Protein AF-A0A3A4ZIX9-F1 (afdb_monomer_lite)

Foldseek 3Di:
DDDDDDDDDDDDDPPPVVVVVVVVVVVVVVVVVVVVVVVVVVVVVVVVPPPPPPVPPPPPPDDDDDFPDWDWDADPNDIDTDTDDDDQLVPDFDDQCQPVHDHQVVVCVVVVNPDDDDAADADPNRHGPAFWAGQQDTPGHGDDDPFLQWKFFAAPVSDTDIDRHDDPHRTRTIDGGDDDQDDPNHGDDDDDPDDDDDDDDDDDDD

pLDDT: mean 81.54, std 17.14, range [38.88, 98.5]

Secondary structure (DSSP, 8-state):
-PPPPP-------SHHHHHHHHHHHHHHHHHHHHHHHHHHHHHHHHHHT------------SPPP-PPPPEEEEETTEEEEE------GGG------SSS---HHHHHHHTT-S-----S-B-TTS-BSS-EEET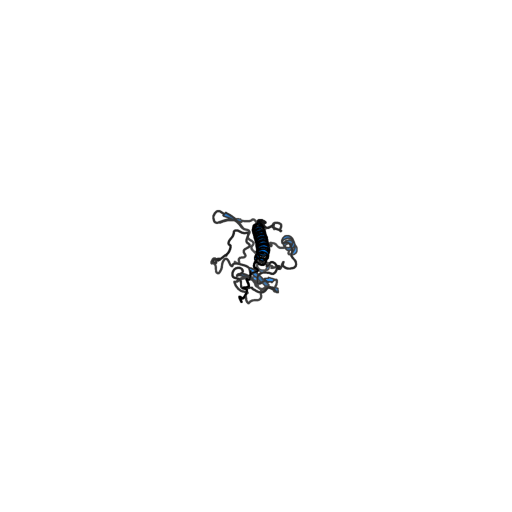TEEEE-----SSS-EEEEEETT--EEEESS--SSPEEEEEEE----EETTEEPPP--S-------------

Radius of gyration: 36.81 Å; chains: 1; bounding box: 133×75×39 Å

Structure (mmCIF, N/CA/C/O backbone):
data_AF-A0A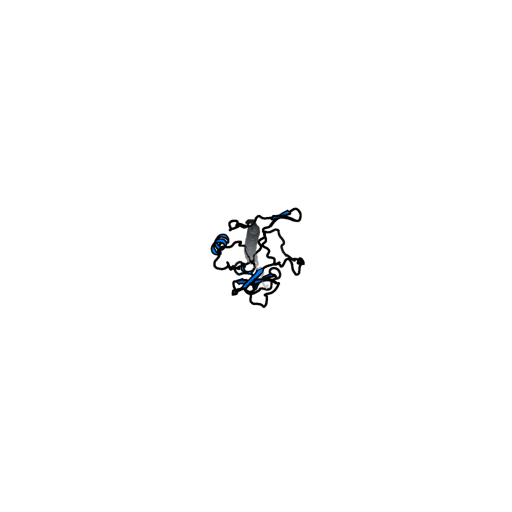3A4ZIX9-F1
#
_entry.id   AF-A0A3A4ZIX9-F1
#
loop_
_atom_site.group_PDB
_atom_site.id
_atom_site.type_symbol
_atom_site.label_atom_id
_atom_site.label_alt_id
_atom_site.label_comp_id
_atom_site.label_asym_id
_atom_site.label_entity_id
_atom_site.label_seq_id
_atom_site.pdbx_PDB_ins_code
_atom_site.Cartn_x
_atom_site.Cartn_y
_atom_site.Cartn_z
_atom_site.occupancy
_atom_site.B_iso_or_equiv
_atom_site.auth_seq_id
_atom_site.auth_comp_id
_atom_site.auth_asym_id
_atom_site.auth_atom_id
_atom_site.pdbx_PDB_model_num
ATOM 1 N N . MET A 1 1 ? -115.379 55.669 7.843 1.00 38.88 1 MET A N 1
ATOM 2 C CA . MET A 1 1 ? -114.479 55.601 9.016 1.00 38.88 1 MET A CA 1
ATOM 3 C C . MET A 1 1 ? -113.148 55.013 8.551 1.00 38.88 1 MET A C 1
ATOM 5 O O . MET A 1 1 ? -113.189 53.915 8.008 1.00 38.88 1 MET A O 1
ATOM 9 N N . PRO A 1 2 ? -112.023 55.752 8.616 1.00 48.91 2 PRO A N 1
ATOM 10 C CA . PRO A 1 2 ? -110.774 55.373 7.950 1.00 48.91 2 PRO A CA 1
ATOM 11 C C . PRO A 1 2 ? -109.817 54.584 8.858 1.00 48.91 2 PRO A C 1
ATOM 13 O O . PRO A 1 2 ? -109.784 54.787 10.070 1.00 48.91 2 PRO A O 1
ATOM 16 N N . GLN A 1 3 ? -109.033 53.699 8.235 1.00 45.50 3 GLN A N 1
ATOM 17 C CA . GLN A 1 3 ? -107.979 52.895 8.855 1.00 45.50 3 GLN A CA 1
ATOM 18 C C . GLN A 1 3 ? -106.607 53.581 8.773 1.00 45.50 3 GLN A C 1
ATOM 20 O O . GLN A 1 3 ? -106.285 54.240 7.785 1.00 45.50 3 GLN A O 1
ATOM 25 N N . LEU A 1 4 ? -105.803 53.401 9.825 1.00 46.94 4 LEU A N 1
ATOM 26 C CA . LEU A 1 4 ? -104.462 53.961 10.002 1.00 46.94 4 LEU A CA 1
ATOM 27 C C . LEU A 1 4 ? -103.375 53.006 9.483 1.00 46.94 4 LEU A C 1
ATOM 29 O O . LEU A 1 4 ? -103.391 51.809 9.760 1.00 46.94 4 LEU A O 1
ATOM 33 N N . TYR A 1 5 ? -102.415 53.573 8.752 1.00 44.66 5 TYR A N 1
ATOM 34 C CA . TYR A 1 5 ? -101.298 52.895 8.094 1.00 44.66 5 TYR A CA 1
ATOM 35 C C . TYR A 1 5 ? -100.041 52.933 8.981 1.00 44.66 5 TYR A C 1
ATOM 37 O O . TYR A 1 5 ? -99.592 54.008 9.382 1.00 44.66 5 TYR A O 1
ATOM 45 N N . ASN A 1 6 ? -99.450 51.768 9.257 1.00 47.81 6 ASN A N 1
ATOM 46 C CA . ASN A 1 6 ? -98.198 51.621 10.006 1.00 47.81 6 ASN A CA 1
ATOM 47 C C . ASN A 1 6 ? -96.974 51.773 9.091 1.00 47.81 6 ASN A C 1
ATOM 49 O O . ASN A 1 6 ? -96.940 51.230 7.987 1.00 47.81 6 ASN A O 1
ATOM 53 N N . ARG A 1 7 ? -95.927 52.458 9.573 1.00 46.19 7 ARG A N 1
ATOM 54 C CA . ARG A 1 7 ? -94.640 52.597 8.875 1.00 46.19 7 ARG A CA 1
ATOM 55 C C . ARG A 1 7 ? -93.502 52.030 9.734 1.00 46.19 7 ARG A C 1
ATOM 57 O O . ARG A 1 7 ? -93.209 52.542 10.808 1.00 46.19 7 ARG A O 1
ATOM 64 N N . VAL A 1 8 ? -92.856 50.987 9.216 1.00 56.06 8 VAL A N 1
ATOM 65 C CA . VAL A 1 8 ? -91.633 50.356 9.742 1.00 56.06 8 VAL A CA 1
ATOM 66 C C . VAL A 1 8 ? -90.399 51.184 9.350 1.00 56.06 8 VAL A C 1
ATOM 68 O O . VAL A 1 8 ? -90.368 51.774 8.268 1.00 56.06 8 VAL A O 1
ATOM 71 N N . LYS A 1 9 ? -89.348 51.177 10.182 1.00 47.88 9 LYS A N 1
ATOM 72 C CA . LYS A 1 9 ? -87.967 51.483 9.764 1.00 47.88 9 LYS A CA 1
ATOM 73 C C . LYS A 1 9 ? -86.998 50.388 10.247 1.00 47.88 9 LYS A C 1
ATOM 75 O O . LYS A 1 9 ? -87.204 49.870 11.343 1.00 47.88 9 LYS A O 1
ATOM 80 N N . PRO A 1 10 ? -85.965 50.032 9.457 1.00 53.78 10 PRO A N 1
ATOM 81 C CA . PRO A 1 10 ? -85.119 48.871 9.721 1.00 53.78 10 PRO A CA 1
ATOM 82 C C . PRO A 1 10 ? -83.852 49.211 10.525 1.00 53.78 10 PRO A C 1
ATOM 84 O O . PRO A 1 10 ? -83.271 50.288 10.388 1.00 53.78 10 PRO A O 1
ATOM 87 N N . HIS A 1 11 ? -83.400 48.241 11.322 1.00 53.16 11 HIS A N 1
ATOM 88 C CA . HIS A 1 11 ? -82.138 48.250 12.063 1.00 53.16 11 HIS A CA 1
ATOM 89 C C . HIS A 1 11 ? -81.004 47.646 11.213 1.00 53.16 11 HIS A C 1
ATOM 91 O O . HIS A 1 11 ? -80.891 46.430 11.104 1.00 53.16 11 HIS A O 1
ATOM 97 N N . TYR A 1 12 ? -80.125 48.484 10.663 1.00 53.59 12 TYR A N 1
ATOM 98 C CA . TYR A 1 12 ? -78.830 48.079 10.100 1.00 53.59 12 TYR A CA 1
ATOM 99 C C . TYR A 1 12 ? -77.768 49.072 10.586 1.00 53.59 12 TYR A C 1
ATOM 101 O O . TYR A 1 12 ? -77.670 50.165 10.043 1.00 53.59 12 TYR A O 1
ATOM 109 N N . SER A 1 13 ? -77.000 48.752 11.635 1.00 56.16 13 SER A N 1
ATOM 110 C CA . SER A 1 13 ? -75.883 49.630 12.055 1.00 56.16 13 SER A CA 1
ATOM 111 C C . SER A 1 13 ? -74.766 48.930 12.847 1.00 56.16 13 SER A C 1
ATOM 113 O O . SER A 1 13 ? -73.623 49.373 12.835 1.00 56.16 13 SER A O 1
ATOM 115 N N . SER A 1 14 ? -75.019 47.785 13.483 1.00 54.88 14 SER A N 1
ATOM 116 C CA . SER A 1 14 ? -74.048 47.172 14.409 1.00 54.88 14 SER A CA 1
ATOM 117 C C . SER A 1 14 ? -73.072 46.158 13.789 1.00 54.88 14 SER A C 1
ATOM 119 O O . SER A 1 14 ? -71.995 45.945 14.343 1.00 54.88 14 SER A O 1
ATOM 121 N N . TYR A 1 15 ? -73.374 45.559 12.631 1.00 53.97 15 TYR A N 1
ATOM 122 C CA . TYR A 1 15 ? -72.525 44.503 12.046 1.00 53.97 15 TYR A CA 1
ATOM 123 C C . TYR A 1 15 ? -71.261 45.016 11.328 1.00 53.97 15 TYR A C 1
ATOM 125 O O . TYR A 1 15 ? -70.255 44.311 11.266 1.00 53.97 15 TYR A O 1
ATOM 133 N N . PHE A 1 16 ? -71.263 46.253 10.821 1.00 52.34 16 PHE A N 1
ATOM 134 C CA . PHE A 1 16 ? -70.159 46.776 10.000 1.00 52.34 16 PHE A CA 1
ATOM 135 C C . PHE A 1 16 ? -68.918 47.178 10.823 1.00 52.34 16 PHE A C 1
ATOM 137 O O . PHE A 1 16 ? -67.786 47.088 10.346 1.00 52.34 16 PHE A O 1
ATOM 144 N N . ILE A 1 17 ? -69.112 47.582 12.083 1.00 53.97 17 ILE A N 1
ATOM 145 C CA . ILE A 1 17 ? -68.032 48.065 12.960 1.00 53.97 17 ILE A CA 1
ATOM 146 C C . ILE A 1 17 ? -67.205 46.894 13.519 1.00 53.97 17 ILE A C 1
ATOM 148 O O . ILE A 1 17 ? -65.980 46.989 13.614 1.00 53.97 17 ILE A O 1
ATOM 152 N N . TRP A 1 18 ? -67.842 45.755 13.816 1.00 49.50 18 TRP A N 1
ATOM 153 C CA . TRP A 1 18 ? -67.154 44.580 14.366 1.00 49.50 18 TRP A CA 1
ATOM 154 C C . TRP A 1 18 ? -66.250 43.888 13.331 1.00 49.50 18 TRP A C 1
ATOM 156 O O . TRP A 1 18 ? -65.117 43.510 13.638 1.00 49.50 18 TRP A O 1
ATOM 166 N N . TYR A 1 19 ? -66.700 43.807 12.073 1.00 54.12 19 TYR A N 1
ATOM 167 C CA . TYR A 1 19 ? -65.924 43.230 10.971 1.00 54.12 19 TYR A CA 1
ATOM 168 C C . TYR A 1 19 ? -64.621 44.005 10.714 1.00 54.12 19 TYR A C 1
ATOM 170 O O . TYR A 1 19 ? -63.543 43.419 10.612 1.00 54.12 19 TYR A O 1
ATOM 178 N N . ASN A 1 20 ? -64.684 45.339 10.702 1.00 56.78 20 ASN A N 1
ATOM 179 C CA . ASN A 1 20 ? -63.533 46.179 10.361 1.00 56.78 20 ASN A CA 1
ATOM 180 C C . ASN A 1 20 ? -62.419 46.140 11.430 1.00 56.78 20 ASN A C 1
ATOM 182 O O . ASN A 1 20 ? -61.229 46.229 11.114 1.00 56.78 20 ASN A O 1
ATOM 186 N N . HIS A 1 21 ? -62.785 45.946 12.702 1.00 59.12 21 HIS A N 1
ATOM 187 C CA . HIS A 1 21 ? -61.825 45.844 13.803 1.00 59.12 21 HIS A CA 1
ATOM 188 C C . HIS A 1 21 ? -61.064 44.505 13.801 1.00 59.12 21 HIS A C 1
ATOM 190 O O . HIS A 1 21 ? -59.855 44.475 14.045 1.00 59.12 21 HIS A O 1
ATOM 196 N N . ASN A 1 22 ? -61.739 43.397 13.480 1.00 58.22 22 ASN A N 1
ATOM 197 C CA . ASN A 1 22 ? -61.101 42.080 13.385 1.00 58.22 22 ASN A CA 1
ATOM 198 C C . ASN A 1 22 ? -60.238 41.940 12.125 1.00 58.22 22 ASN A C 1
ATOM 200 O O . ASN A 1 22 ? -59.134 41.406 12.203 1.00 58.22 22 ASN A O 1
ATOM 204 N N . VAL A 1 23 ? -60.658 42.512 10.993 1.00 63.44 23 VAL A N 1
ATOM 205 C CA . VAL A 1 23 ? -59.852 42.521 9.759 1.00 63.44 23 VAL A CA 1
ATOM 206 C C . VAL A 1 23 ? -58.555 43.324 9.936 1.00 63.44 23 VAL A C 1
ATOM 208 O O . VAL A 1 23 ? -57.508 42.906 9.443 1.00 63.44 23 VAL A O 1
ATOM 211 N N . ARG A 1 24 ? -58.571 44.436 10.690 1.00 63.81 24 ARG A N 1
ATOM 212 C CA . ARG A 1 24 ? -57.343 45.177 11.040 1.00 63.81 24 ARG A CA 1
ATOM 213 C C . ARG A 1 24 ? -56.380 44.350 11.892 1.00 63.81 24 ARG A C 1
ATOM 215 O O . ARG A 1 24 ? -55.191 44.345 11.592 1.00 63.81 24 ARG A O 1
ATOM 222 N N . LYS A 1 25 ? -56.878 43.622 12.898 1.00 68.31 25 LYS A N 1
ATOM 223 C CA . LYS A 1 25 ? -56.057 42.728 13.736 1.00 68.31 25 LYS A CA 1
ATOM 224 C C . LYS A 1 25 ? -55.440 41.581 12.932 1.00 68.31 25 LYS A C 1
ATOM 226 O O . LYS A 1 25 ? -54.261 41.295 13.105 1.00 68.31 25 LYS A O 1
ATOM 231 N N . ILE A 1 26 ? -56.203 40.982 12.015 1.00 69.75 26 ILE A N 1
ATOM 232 C CA . ILE A 1 26 ? -55.725 39.901 11.140 1.00 69.75 26 ILE A CA 1
ATOM 233 C C . ILE A 1 26 ? -54.642 40.412 10.179 1.00 69.75 26 ILE A C 1
ATOM 235 O O . ILE A 1 26 ? -53.595 39.784 10.055 1.00 69.75 26 ILE A O 1
ATOM 239 N N . LYS A 1 27 ? -54.833 41.583 9.552 1.00 70.69 27 LYS A N 1
ATOM 240 C CA . LYS A 1 27 ? -53.808 42.197 8.685 1.00 70.69 27 LYS A CA 1
ATOM 241 C C . LYS A 1 27 ? -52.520 42.524 9.446 1.00 70.69 27 LYS A C 1
ATOM 243 O O . LYS A 1 27 ? -51.436 42.322 8.909 1.00 70.69 27 LYS A O 1
ATOM 248 N N . LEU A 1 28 ? -52.635 42.982 10.695 1.00 71.44 28 LEU A N 1
ATOM 249 C CA . LEU A 1 28 ? -51.486 43.242 11.565 1.00 71.44 28 LEU A CA 1
ATOM 250 C C . LEU A 1 28 ? -50.751 41.944 11.930 1.00 71.44 28 LEU A C 1
ATOM 252 O O . LEU A 1 28 ? -49.530 41.894 11.838 1.00 71.44 28 LEU A O 1
ATOM 256 N N . ALA A 1 29 ? -51.485 40.877 12.260 1.00 71.94 29 ALA A N 1
ATOM 257 C CA . ALA A 1 29 ? -50.904 39.573 12.576 1.00 71.94 29 ALA A CA 1
ATOM 258 C C . ALA A 1 29 ? -50.172 38.948 11.373 1.00 71.94 29 ALA A C 1
ATOM 260 O O . ALA A 1 29 ? -49.058 38.452 11.525 1.00 71.94 29 ALA A O 1
ATOM 261 N N . ILE A 1 30 ? -50.753 39.032 10.169 1.00 75.44 30 ILE A N 1
ATOM 262 C CA . ILE A 1 30 ? -50.122 38.554 8.927 1.00 75.44 30 ILE A CA 1
ATOM 263 C C . ILE A 1 30 ? -48.858 39.367 8.612 1.00 75.44 30 ILE A C 1
ATOM 265 O O . ILE A 1 30 ? -47.838 38.790 8.243 1.00 75.44 30 ILE A O 1
ATOM 269 N N . GLY A 1 31 ? -48.900 40.691 8.799 1.00 74.31 31 GLY A N 1
ATOM 270 C CA . GLY A 1 31 ? -47.738 41.560 8.601 1.00 74.31 31 GLY A CA 1
ATOM 271 C C . GLY A 1 31 ? -46.576 41.226 9.541 1.00 74.31 31 GLY A C 1
ATOM 272 O O . GLY A 1 31 ? -45.437 41.138 9.089 1.00 74.31 31 GLY A O 1
ATOM 273 N N . VAL A 1 32 ? -46.859 40.973 10.824 1.00 76.50 32 VAL A N 1
ATOM 274 C CA . VAL A 1 32 ? -45.843 40.566 11.811 1.00 76.50 32 VAL A CA 1
ATOM 275 C C . VAL A 1 32 ? -45.266 39.188 11.477 1.00 76.50 32 VAL A C 1
ATOM 277 O O . VAL A 1 32 ? -44.050 39.019 11.504 1.00 76.50 32 VAL A O 1
ATOM 280 N N . LEU A 1 33 ? -46.107 38.223 11.090 1.00 79.62 33 LEU A N 1
ATOM 281 C CA . LEU A 1 33 ? -45.653 36.881 10.715 1.00 79.62 33 LEU A CA 1
ATOM 282 C C . LEU A 1 33 ? -44.738 36.912 9.480 1.00 79.62 33 LEU A C 1
ATOM 284 O O . LEU A 1 33 ? -43.679 36.287 9.486 1.00 79.62 33 LEU A O 1
ATOM 288 N N . ALA A 1 34 ? -45.100 37.688 8.452 1.00 76.50 34 ALA A N 1
ATOM 289 C CA . ALA A 1 34 ? -44.275 37.862 7.259 1.00 76.50 34 ALA A CA 1
ATOM 290 C C . ALA A 1 34 ? -42.897 38.455 7.606 1.00 76.50 34 ALA A C 1
ATOM 292 O O . ALA A 1 34 ? -41.873 37.957 7.136 1.00 76.50 34 ALA A O 1
ATOM 293 N N . LEU A 1 35 ? -42.857 39.450 8.500 1.00 77.56 35 LEU A N 1
ATOM 294 C CA . LEU A 1 35 ? -41.617 40.069 8.980 1.00 77.56 35 LEU A CA 1
ATOM 295 C C . LEU A 1 35 ? -40.728 39.083 9.754 1.00 77.56 35 LEU A C 1
ATOM 297 O O . LEU A 1 35 ? -39.516 39.082 9.553 1.00 77.56 35 LEU A O 1
ATOM 301 N N . CYS A 1 36 ? -41.318 38.206 10.573 1.00 78.56 36 CYS A N 1
ATOM 302 C CA . CYS A 1 36 ? -40.593 37.143 11.277 1.00 78.56 36 CYS A CA 1
ATOM 303 C C . CYS A 1 36 ? -40.027 36.080 10.323 1.00 78.56 36 CYS A C 1
ATOM 305 O O . CYS A 1 36 ? -38.906 35.617 10.514 1.00 78.56 36 CYS A O 1
ATOM 307 N N . THR A 1 37 ? -40.770 35.695 9.281 1.00 76.19 37 THR A N 1
ATOM 308 C CA . THR A 1 37 ? -40.256 34.730 8.293 1.00 76.19 37 THR A CA 1
ATOM 309 C C . THR A 1 37 ? -39.133 35.320 7.444 1.00 76.19 37 THR A C 1
ATOM 311 O O . THR A 1 37 ? -38.131 34.650 7.211 1.00 76.19 37 THR A O 1
ATOM 314 N N . ALA A 1 38 ? -39.244 36.592 7.045 1.00 75.69 38 ALA A N 1
ATOM 315 C CA . ALA A 1 38 ? -38.207 37.273 6.280 1.00 75.69 38 ALA A CA 1
ATOM 316 C C . ALA A 1 38 ? -36.916 37.433 7.095 1.00 75.69 38 ALA A C 1
ATOM 318 O O . ALA A 1 38 ? -35.833 37.180 6.571 1.00 75.69 38 ALA A O 1
ATOM 319 N N . SER A 1 39 ? -37.015 37.787 8.381 1.00 72.50 39 SER A N 1
ATOM 320 C CA . SER A 1 39 ? -35.846 37.891 9.259 1.00 72.50 39 SER A CA 1
ATOM 321 C C . SER A 1 39 ? -35.212 36.530 9.551 1.00 72.50 39 SER A C 1
ATOM 323 O O . SER A 1 39 ? -33.988 36.438 9.534 1.00 72.50 39 SER A O 1
ATOM 325 N N . ALA A 1 40 ? -36.003 35.465 9.721 1.00 75.94 40 ALA A N 1
ATOM 326 C CA . ALA A 1 40 ? -35.487 34.105 9.883 1.00 75.94 40 ALA A CA 1
ATOM 327 C C . ALA A 1 40 ? -34.746 33.606 8.631 1.00 75.94 40 ALA A C 1
ATOM 329 O O . ALA A 1 40 ? -33.652 33.060 8.750 1.00 75.94 40 ALA A O 1
ATOM 330 N N . VAL A 1 41 ? -35.291 33.843 7.431 1.00 74.94 41 VAL A N 1
ATOM 331 C CA . VAL A 1 41 ? -34.630 33.493 6.162 1.00 74.94 41 VAL A CA 1
ATOM 332 C C . VAL A 1 41 ? -33.344 34.298 5.981 1.00 74.94 41 VAL A C 1
ATOM 334 O O . VAL A 1 41 ? -32.314 33.722 5.640 1.00 74.94 41 VAL A O 1
ATOM 337 N N . LEU A 1 42 ? -33.359 35.604 6.275 1.00 72.38 42 LEU A N 1
ATOM 338 C CA . LEU A 1 42 ? -32.153 36.431 6.199 1.00 72.38 42 LEU A CA 1
ATOM 339 C C . LEU A 1 42 ? -31.073 35.911 7.161 1.00 72.38 42 LEU A C 1
ATOM 341 O O . LEU A 1 42 ? -29.927 35.732 6.764 1.00 72.38 42 LEU A O 1
ATOM 345 N N . TRP A 1 43 ? -31.445 35.579 8.399 1.00 73.25 43 TRP A N 1
ATOM 346 C CA . TRP A 1 43 ? -30.519 35.035 9.395 1.00 73.25 43 TRP A CA 1
ATOM 347 C C . TRP A 1 43 ? -29.957 33.666 8.987 1.00 73.25 43 TRP A C 1
ATOM 349 O O . TRP A 1 43 ? -28.771 33.399 9.182 1.00 73.25 43 TRP A O 1
ATOM 359 N N . PHE A 1 44 ? -30.778 32.816 8.362 1.00 71.12 44 PHE A N 1
ATOM 360 C CA . PHE A 1 44 ? -30.349 31.514 7.851 1.00 71.12 44 PHE A CA 1
ATOM 361 C C . PHE A 1 44 ? -29.394 31.666 6.658 1.00 71.12 44 PHE A C 1
ATOM 363 O O . PHE A 1 44 ? -28.338 31.047 6.641 1.00 71.12 44 PHE A O 1
ATOM 370 N N . THR A 1 45 ? -29.701 32.542 5.696 1.00 68.00 45 THR A N 1
ATOM 371 C CA . THR A 1 45 ? -28.824 32.783 4.532 1.00 68.00 45 THR A CA 1
ATOM 372 C C . THR A 1 45 ? -27.476 33.393 4.918 1.00 68.00 45 THR A C 1
ATOM 374 O O . THR A 1 45 ? -26.455 33.018 4.346 1.00 68.00 45 THR A O 1
ATOM 377 N N . VAL A 1 46 ? -27.445 34.276 5.924 1.00 65.69 46 VAL A N 1
ATOM 378 C CA . VAL A 1 46 ? -26.197 34.879 6.415 1.00 65.69 46 VAL A CA 1
ATOM 379 C C . VAL A 1 46 ? -25.350 33.862 7.189 1.00 65.69 46 VAL A C 1
ATOM 381 O O . VAL A 1 46 ? -24.134 33.846 7.017 1.00 65.69 46 VAL A O 1
ATOM 384 N N . ASN A 1 47 ? -25.958 32.972 7.984 1.00 59.62 47 ASN A N 1
ATOM 385 C CA . ASN A 1 47 ? -25.208 31.945 8.720 1.00 59.62 47 ASN A CA 1
ATOM 386 C C . ASN A 1 47 ? -24.779 30.746 7.858 1.00 59.62 47 ASN A C 1
ATOM 388 O O . ASN A 1 47 ? -23.743 30.151 8.136 1.00 59.62 47 ASN A O 1
ATOM 392 N N . VAL A 1 48 ? -25.512 30.410 6.791 1.00 60.53 48 VAL A N 1
ATOM 393 C CA . VAL A 1 48 ? -25.147 29.313 5.869 1.00 60.53 48 VAL A CA 1
ATOM 394 C C . VAL A 1 48 ? -23.981 29.692 4.941 1.00 60.53 48 VAL A C 1
ATOM 396 O O . VAL A 1 48 ? -23.318 28.820 4.391 1.00 60.53 48 VAL A O 1
ATOM 399 N N . SER A 1 49 ? -23.659 30.982 4.801 1.00 53.06 49 SER A N 1
ATOM 400 C CA . SER A 1 49 ? -22.581 31.470 3.927 1.00 53.06 49 SER A CA 1
ATOM 401 C C . SER A 1 49 ? -21.253 31.754 4.654 1.00 53.06 49 SER A C 1
ATOM 403 O O . SER A 1 49 ? -20.457 32.571 4.181 1.00 53.06 49 SER A O 1
ATOM 405 N N . SER A 1 50 ? -20.985 31.112 5.796 1.00 48.47 50 SER A N 1
ATOM 406 C CA . SER A 1 50 ? -19.714 31.277 6.519 1.00 48.47 50 SER A CA 1
ATOM 407 C C . SER A 1 50 ? -19.077 29.958 6.968 1.00 48.47 50 SER A C 1
ATOM 409 O O . SER A 1 50 ? -18.401 29.923 7.996 1.00 48.47 50 SER A O 1
ATOM 411 N N . ASP A 1 51 ? -19.161 28.905 6.155 1.00 50.56 51 ASP A N 1
ATOM 412 C CA . ASP A 1 51 ? -18.102 27.893 6.174 1.00 50.56 51 ASP A CA 1
ATOM 413 C C . ASP A 1 51 ? -16.887 28.469 5.448 1.00 50.56 51 ASP A C 1
ATOM 415 O O . ASP A 1 51 ? -16.666 28.304 4.247 1.00 50.56 51 ASP A O 1
ATOM 419 N N . LYS A 1 52 ? -16.085 29.223 6.206 1.00 48.84 52 LYS A N 1
ATOM 420 C CA . LYS A 1 52 ? -14.715 29.528 5.813 1.00 48.84 52 LYS A CA 1
ATOM 421 C C . LYS A 1 52 ? -14.015 28.185 5.651 1.00 48.84 52 LYS A C 1
ATOM 423 O O . LYS A 1 52 ? -13.669 27.556 6.650 1.00 48.84 52 LYS A O 1
ATOM 428 N N . ASN A 1 53 ? -13.794 27.777 4.401 1.00 45.31 53 ASN A N 1
ATOM 429 C CA . ASN A 1 53 ? -12.824 26.754 4.024 1.00 45.31 53 ASN A CA 1
ATOM 430 C C . ASN A 1 53 ? -11.454 27.184 4.559 1.00 45.31 53 ASN A C 1
ATOM 432 O O . ASN A 1 53 ? -10.644 27.800 3.869 1.00 45.31 53 ASN A O 1
ATOM 436 N N . THR A 1 54 ? -11.222 26.906 5.837 1.00 46.47 54 THR A N 1
ATOM 437 C CA . THR A 1 54 ? -9.914 26.984 6.449 1.00 46.47 54 THR A CA 1
ATOM 438 C C . THR A 1 54 ? -9.148 25.856 5.800 1.00 46.47 54 THR A C 1
ATOM 440 O O . THR A 1 54 ? -9.388 24.685 6.087 1.00 46.47 54 THR A O 1
ATOM 443 N N . THR A 1 55 ? -8.274 26.206 4.862 1.00 45.19 55 THR A N 1
ATOM 444 C CA . THR A 1 55 ? -7.287 25.293 4.301 1.00 45.19 55 THR A CA 1
ATOM 445 C C . THR A 1 55 ? -6.344 24.908 5.436 1.00 45.19 55 THR A C 1
ATOM 447 O O . THR A 1 55 ? -5.266 25.475 5.592 1.00 45.19 55 THR A O 1
ATOM 450 N N . LEU A 1 56 ? -6.784 23.985 6.292 1.00 45.53 56 LEU A N 1
ATOM 451 C CA . LEU A 1 56 ? -5.929 23.318 7.252 1.00 45.53 56 LEU A CA 1
ATOM 452 C C . LEU A 1 56 ? -4.928 22.541 6.407 1.00 45.53 56 LEU A C 1
ATOM 454 O O . LEU A 1 56 ? -5.238 21.482 5.860 1.00 45.53 56 LEU A O 1
ATOM 458 N N . SER A 1 57 ? -3.741 23.120 6.229 1.00 46.06 57 SER A N 1
ATOM 459 C CA . SER A 1 57 ? -2.600 22.366 5.736 1.00 46.06 57 SER A CA 1
ATOM 460 C C . SER A 1 57 ? -2.452 21.179 6.688 1.00 46.06 57 SER A C 1
ATOM 462 O O . SER A 1 57 ? -2.340 21.410 7.897 1.00 46.06 57 SER A O 1
ATOM 464 N N . PRO A 1 58 ? -2.570 19.928 6.209 1.00 45.97 58 PRO A N 1
ATOM 465 C CA . PRO A 1 58 ? -2.590 18.777 7.093 1.00 45.97 58 PRO A CA 1
ATOM 466 C C . PRO A 1 58 ? -1.293 18.773 7.897 1.00 45.97 58 PRO A C 1
ATOM 468 O O . PRO A 1 58 ? -0.206 18.678 7.323 1.00 45.97 58 PRO A O 1
ATOM 471 N N . SER A 1 59 ? -1.416 18.911 9.218 1.00 42.03 59 SER A N 1
ATOM 472 C CA . SER A 1 59 ? -0.281 18.786 10.125 1.00 42.03 59 SER A CA 1
ATOM 473 C C . SER A 1 59 ? 0.302 17.391 9.933 1.00 42.03 59 SER A C 1
ATOM 475 O O . SER A 1 59 ? -0.379 16.386 10.144 1.00 42.03 59 SER A O 1
ATOM 477 N N . VAL A 1 60 ? 1.539 17.320 9.447 1.00 56.03 60 VAL A N 1
ATOM 478 C CA . VAL A 1 60 ? 2.260 16.054 9.336 1.00 56.03 60 VAL A CA 1
ATOM 479 C C . VAL A 1 60 ? 2.671 15.684 10.753 1.00 56.03 60 VAL A C 1
ATOM 481 O O . VAL A 1 60 ? 3.603 16.255 11.300 1.00 56.03 60 VAL A O 1
ATOM 484 N N . LEU A 1 61 ? 1.932 14.758 11.362 1.00 51.94 61 LEU A N 1
ATOM 485 C CA . LEU A 1 61 ? 2.101 14.361 12.766 1.00 51.94 61 LEU A CA 1
ATOM 486 C C . LEU A 1 61 ? 3.352 13.499 13.030 1.00 51.94 61 LEU A C 1
ATOM 488 O O . LEU A 1 61 ? 3.510 12.988 14.137 1.00 51.94 61 LEU A O 1
ATOM 492 N N . GLY A 1 62 ? 4.208 13.286 12.029 1.00 54.78 62 GLY A N 1
ATOM 493 C CA . GLY A 1 62 ? 5.385 12.427 12.127 1.00 54.78 62 GLY A CA 1
ATOM 494 C C . GLY A 1 62 ? 6.674 13.186 11.846 1.00 54.78 62 GLY A C 1
ATOM 495 O O . GLY A 1 62 ? 6.734 13.978 10.905 1.00 54.78 62 GLY A O 1
ATOM 496 N N . ASP A 1 63 ? 7.705 12.897 12.638 1.00 58.00 63 ASP A N 1
ATOM 497 C CA . ASP A 1 63 ? 9.077 13.287 12.322 1.00 58.00 63 ASP A CA 1
ATOM 498 C C . ASP A 1 63 ? 9.506 12.644 10.991 1.00 58.00 63 ASP A C 1
ATOM 500 O O . ASP A 1 63 ? 9.087 11.516 10.692 1.00 58.00 63 ASP A O 1
ATOM 504 N N . PRO A 1 64 ? 10.334 13.318 10.174 1.00 62.44 64 PRO A N 1
ATOM 505 C CA . PRO A 1 64 ? 10.877 12.712 8.968 1.00 62.44 64 PRO A CA 1
ATOM 506 C C . PRO A 1 64 ? 11.689 11.465 9.342 1.00 62.44 64 PRO A C 1
ATOM 508 O O . PRO A 1 64 ? 12.667 11.540 10.086 1.00 62.44 64 PRO A O 1
ATOM 511 N N . LEU A 1 65 ? 11.266 10.305 8.833 1.00 64.62 65 LEU A N 1
ATOM 512 C CA . LEU A 1 65 ? 12.033 9.068 8.953 1.00 64.62 65 LEU A CA 1
ATOM 513 C C . LEU A 1 65 ? 13.292 9.155 8.072 1.00 64.62 65 LEU A C 1
ATOM 515 O O . LEU A 1 65 ? 13.279 9.860 7.059 1.00 64.62 65 LEU A O 1
ATOM 519 N N . PRO A 1 66 ? 14.379 8.446 8.422 1.00 65.56 66 PRO A N 1
ATOM 520 C CA . PRO A 1 66 ? 15.572 8.386 7.589 1.00 65.56 66 PRO A CA 1
ATOM 521 C C . PRO A 1 66 ? 15.270 7.591 6.310 1.00 65.56 66 PRO A C 1
ATOM 523 O O . PRO A 1 66 ? 15.373 6.366 6.280 1.00 65.56 66 PRO A O 1
ATOM 526 N N . PHE A 1 67 ? 14.863 8.289 5.254 1.00 67.69 67 PHE A N 1
ATOM 527 C CA . PHE A 1 67 ? 14.733 7.732 3.911 1.00 67.69 67 PHE A CA 1
ATOM 528 C C . PHE A 1 67 ? 16.076 7.819 3.161 1.00 67.69 67 PHE A C 1
ATOM 530 O O . PHE A 1 67 ? 16.933 8.632 3.527 1.00 67.69 67 PHE A O 1
ATOM 537 N N . PRO A 1 68 ? 16.304 6.971 2.137 1.00 69.75 68 PRO A N 1
ATOM 538 C CA . PRO A 1 68 ? 17.424 7.152 1.213 1.00 69.75 68 PRO A CA 1
ATOM 539 C C . PRO A 1 68 ? 17.406 8.550 0.580 1.00 69.75 68 PRO A C 1
ATOM 541 O O . PRO A 1 68 ? 16.405 9.255 0.641 1.00 69.75 68 PRO A O 1
ATOM 544 N N . VAL A 1 69 ? 18.528 8.959 -0.021 1.00 77.12 69 VAL A N 1
ATOM 545 C CA . VAL A 1 69 ? 18.622 10.278 -0.660 1.00 77.12 69 VAL A CA 1
ATOM 546 C C . VAL A 1 69 ? 17.564 10.376 -1.766 1.00 77.12 69 VAL A C 1
ATOM 548 O O . VAL A 1 69 ? 17.616 9.576 -2.705 1.00 77.12 69 VAL A O 1
ATOM 551 N N . PRO A 1 70 ? 16.634 11.341 -1.683 1.00 82.25 70 PRO A N 1
ATOM 552 C CA . PRO A 1 70 ? 15.592 11.485 -2.681 1.00 82.25 70 PRO A CA 1
ATOM 553 C C . PRO A 1 70 ? 16.169 11.848 -4.045 1.00 82.25 70 PRO A C 1
ATOM 555 O O . PRO A 1 70 ? 17.114 12.635 -4.156 1.00 82.25 70 PRO A O 1
ATOM 558 N N . VAL A 1 71 ? 15.526 11.356 -5.099 1.00 88.50 71 VAL A N 1
ATOM 559 C CA . VAL A 1 71 ? 15.809 11.759 -6.477 1.00 88.50 71 VAL A CA 1
ATOM 560 C C . VAL A 1 71 ? 14.846 12.869 -6.882 1.00 88.50 71 VAL A C 1
ATOM 562 O O . VAL A 1 71 ? 13.647 12.800 -6.613 1.00 88.50 71 VAL A O 1
ATOM 565 N N . GLN A 1 72 ? 15.361 13.897 -7.555 1.00 92.38 72 GLN A N 1
ATOM 566 C CA . GLN A 1 72 ? 14.520 14.908 -8.188 1.00 92.38 72 GLN A CA 1
ATOM 567 C C . GLN A 1 72 ? 14.231 14.517 -9.635 1.00 92.38 72 GLN A C 1
ATOM 569 O O . GLN A 1 72 ? 15.149 14.258 -10.411 1.00 92.38 72 GLN A O 1
ATOM 574 N N . VAL A 1 73 ? 12.954 14.508 -10.004 1.00 92.56 73 VAL A N 1
ATOM 575 C CA . VAL A 1 73 ? 12.495 14.256 -11.373 1.00 92.56 73 VAL A CA 1
ATOM 576 C C . VAL A 1 73 ? 11.669 15.436 -11.861 1.00 92.56 73 VAL A C 1
ATOM 578 O O . VAL A 1 73 ? 10.888 16.014 -11.107 1.00 92.56 73 VAL A O 1
ATOM 581 N N . VAL A 1 74 ? 11.839 15.811 -13.127 1.00 93.44 74 VAL A N 1
ATOM 582 C CA . VAL A 1 74 ? 11.076 16.899 -13.744 1.00 93.44 74 VAL A CA 1
ATOM 583 C C . VAL A 1 74 ? 10.065 16.298 -14.705 1.00 93.44 74 VAL A C 1
ATOM 585 O O . VAL A 1 74 ? 10.436 15.649 -15.679 1.00 93.44 74 VAL A O 1
ATOM 588 N N . ILE A 1 75 ? 8.784 16.534 -14.440 1.00 91.25 75 ILE A N 1
ATOM 589 C CA . ILE A 1 75 ? 7.670 16.087 -15.280 1.00 91.25 75 ILE A CA 1
ATOM 590 C C . ILE A 1 75 ? 6.831 17.322 -15.595 1.00 91.25 75 ILE A C 1
ATOM 592 O O . ILE A 1 75 ? 6.437 18.050 -14.690 1.00 91.25 75 ILE A O 1
ATOM 596 N N . ASN A 1 76 ? 6.580 17.600 -16.877 1.00 91.31 76 ASN A N 1
ATOM 597 C CA . ASN A 1 76 ? 5.782 18.754 -17.318 1.00 91.31 76 ASN A CA 1
ATOM 598 C C . ASN A 1 76 ? 6.235 20.102 -16.715 1.00 91.31 76 ASN A C 1
ATOM 600 O O . ASN A 1 76 ? 5.408 20.932 -16.349 1.00 91.31 76 ASN A O 1
ATOM 604 N N . LYS A 1 77 ? 7.557 20.325 -16.620 1.00 93.00 77 LYS A N 1
ATOM 605 C CA . LYS A 1 77 ? 8.194 21.515 -16.006 1.00 93.00 77 LYS A CA 1
ATOM 606 C C . LYS A 1 77 ? 7.966 21.665 -14.494 1.00 93.00 77 LYS A C 1
ATOM 608 O O . LYS A 1 77 ? 8.358 22.680 -13.926 1.00 93.00 77 LYS A O 1
ATOM 613 N N . GLN A 1 78 ? 7.384 20.662 -13.845 1.00 92.31 78 GLN A N 1
ATOM 614 C CA . GLN A 1 78 ? 7.239 20.587 -12.400 1.00 92.31 78 GLN A CA 1
ATOM 615 C C . GLN A 1 78 ? 8.294 19.631 -11.836 1.00 92.31 78 GLN A C 1
ATOM 617 O O . GLN A 1 78 ? 8.489 18.532 -12.358 1.00 92.31 78 GLN A O 1
ATOM 622 N N . THR A 1 79 ? 8.969 20.043 -10.767 1.00 93.62 79 THR A N 1
ATOM 623 C CA . THR A 1 79 ? 9.934 19.197 -10.058 1.00 93.62 79 THR A CA 1
ATOM 624 C C . THR A 1 79 ? 9.229 18.391 -8.973 1.00 93.62 79 THR A C 1
ATOM 626 O O . THR A 1 79 ? 8.454 18.941 -8.186 1.00 93.62 79 THR A O 1
ATOM 629 N N . TYR A 1 80 ? 9.524 17.097 -8.920 1.00 91.38 80 TYR A N 1
ATOM 630 C CA . TYR A 1 80 ? 9.048 16.157 -7.915 1.00 91.38 80 TYR A CA 1
ATOM 631 C C . TYR A 1 80 ? 10.231 15.527 -7.197 1.00 91.38 80 TYR A C 1
ATOM 633 O O . TYR A 1 80 ? 11.254 15.227 -7.809 1.00 91.38 80 TYR A O 1
ATOM 641 N N . THR A 1 81 ? 10.049 15.287 -5.907 1.00 91.75 81 THR A N 1
ATOM 642 C CA . THR A 1 81 ? 10.976 14.531 -5.069 1.00 91.75 81 THR A CA 1
ATOM 643 C C . THR A 1 81 ? 10.433 13.115 -4.934 1.00 91.75 81 THR A C 1
ATOM 645 O O . THR A 1 81 ? 9.276 12.945 -4.545 1.00 91.75 81 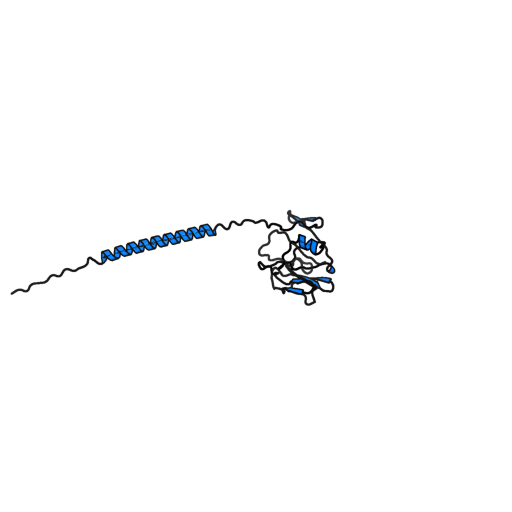THR A O 1
ATOM 648 N N . VAL A 1 82 ? 11.239 12.116 -5.283 1.00 90.69 82 VAL A N 1
ATOM 649 C CA . VAL A 1 82 ? 10.850 10.704 -5.268 1.00 90.69 82 VAL A CA 1
ATOM 650 C C . VAL A 1 82 ? 11.843 9.913 -4.431 1.00 90.69 82 VAL A C 1
ATOM 652 O O . VAL A 1 82 ? 13.041 9.907 -4.715 1.00 90.69 82 VAL A O 1
ATOM 655 N N . ASP A 1 83 ? 11.311 9.209 -3.438 1.00 89.38 83 ASP A N 1
ATOM 656 C CA . ASP A 1 83 ? 12.033 8.227 -2.638 1.00 89.38 83 ASP A CA 1
ATOM 657 C C . ASP A 1 83 ? 11.634 6.821 -3.083 1.00 89.38 83 ASP A C 1
ATOM 659 O O . ASP A 1 83 ? 10.448 6.514 -3.231 1.00 89.38 83 ASP A O 1
ATOM 663 N N . THR A 1 84 ? 12.620 5.950 -3.284 1.00 88.31 84 THR A N 1
ATOM 664 C CA . THR A 1 84 ? 12.393 4.552 -3.670 1.00 88.31 84 THR A CA 1
ATOM 665 C C . THR A 1 84 ? 13.074 3.616 -2.693 1.00 88.31 84 THR A C 1
ATOM 667 O O . THR A 1 84 ? 14.254 3.785 -2.384 1.00 88.31 84 THR A O 1
ATOM 670 N N . VAL A 1 85 ? 12.352 2.587 -2.255 1.00 89.00 85 VAL A N 1
ATOM 671 C CA . VAL A 1 85 ? 12.889 1.545 -1.381 1.00 89.00 85 VAL A CA 1
ATOM 672 C C . VAL A 1 85 ? 12.565 0.186 -1.979 1.00 89.00 85 VAL A C 1
ATOM 674 O O . VAL A 1 85 ? 11.402 -0.164 -2.149 1.00 89.00 85 VAL A O 1
ATOM 677 N N . ALA A 1 86 ? 13.611 -0.580 -2.285 1.00 90.75 86 ALA A N 1
ATOM 678 C CA . ALA A 1 86 ? 13.481 -1.989 -2.620 1.00 90.75 86 ALA A CA 1
ATOM 679 C C . ALA A 1 86 ? 13.416 -2.815 -1.329 1.00 90.75 86 ALA A C 1
ATOM 681 O O . ALA A 1 86 ? 14.221 -2.615 -0.413 1.00 90.7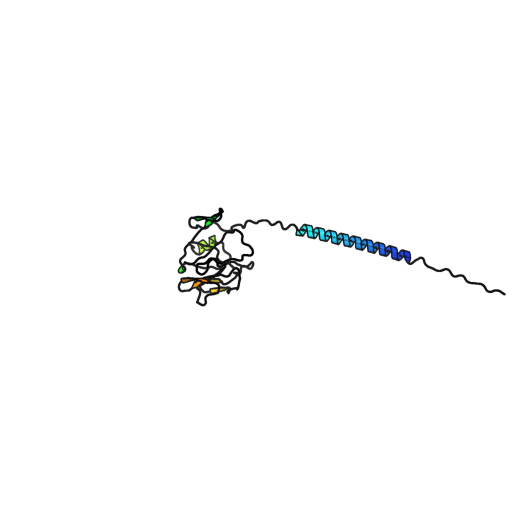5 86 A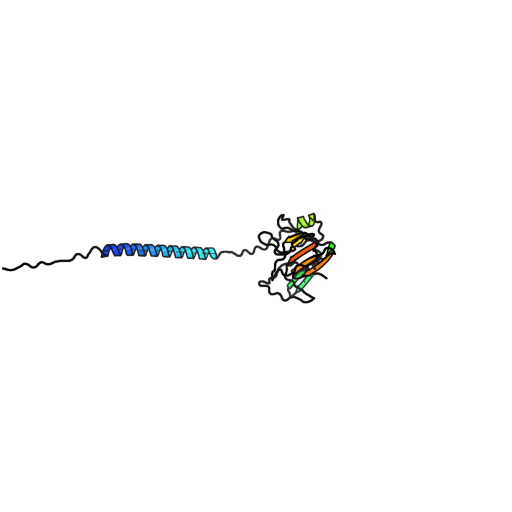LA A O 1
ATOM 682 N N . ALA A 1 87 ? 12.476 -3.755 -1.269 1.00 91.81 87 ALA A N 1
ATOM 683 C CA . ALA A 1 87 ? 12.306 -4.667 -0.147 1.00 91.81 87 ALA A CA 1
ATOM 684 C C . ALA A 1 87 ? 12.231 -6.110 -0.651 1.00 91.81 87 ALA A C 1
ATOM 686 O O . ALA A 1 87 ? 11.610 -6.385 -1.676 1.00 91.81 87 ALA A O 1
ATOM 687 N N . ASN A 1 88 ? 12.853 -7.033 0.084 1.00 94.75 88 ASN A N 1
ATOM 688 C CA . ASN A 1 88 ? 12.624 -8.459 -0.122 1.00 94.75 88 ASN A CA 1
ATOM 689 C C . ASN A 1 88 ? 11.248 -8.811 0.458 1.00 94.75 88 ASN A C 1
ATOM 691 O O . ASN A 1 88 ? 10.977 -8.453 1.603 1.00 94.75 88 ASN A O 1
ATOM 695 N N . ALA A 1 89 ? 10.407 -9.508 -0.308 1.00 96.25 89 ALA A N 1
ATOM 696 C CA . ALA A 1 89 ? 9.057 -9.888 0.102 1.00 96.25 89 ALA A CA 1
ATOM 697 C C . ALA A 1 89 ? 9.030 -10.630 1.453 1.00 96.25 89 ALA A C 1
ATOM 699 O O . ALA A 1 89 ? 8.147 -10.368 2.270 1.00 96.25 89 ALA A O 1
ATOM 700 N N . SER A 1 90 ? 10.038 -11.462 1.741 1.00 96.12 90 SER A N 1
ATOM 701 C CA . SER A 1 90 ? 10.155 -12.188 3.016 1.00 96.12 90 SER A CA 1
ATOM 702 C C . SER A 1 90 ? 10.387 -11.292 4.237 1.00 96.12 90 SER A C 1
ATOM 704 O O . SER A 1 90 ? 10.132 -11.703 5.364 1.00 96.12 90 SER A O 1
ATOM 706 N N . LEU A 1 91 ? 10.849 -10.056 4.026 1.00 95.62 91 LEU A N 1
ATOM 707 C CA . LEU A 1 91 ? 11.116 -9.066 5.075 1.00 95.62 91 LEU A CA 1
ATOM 708 C C . LEU A 1 91 ? 10.028 -7.990 5.169 1.00 95.62 91 LEU A C 1
ATOM 710 O O . LEU A 1 91 ? 10.130 -7.084 5.995 1.00 95.62 91 LEU A O 1
ATOM 714 N N . VAL A 1 92 ? 9.016 -8.043 4.299 1.00 96.19 92 VAL A N 1
ATOM 715 C CA . VAL A 1 92 ? 7.873 -7.132 4.363 1.00 96.19 92 VAL A CA 1
ATOM 716 C C . VAL A 1 92 ? 6.897 -7.644 5.414 1.00 96.19 92 VAL A C 1
ATOM 718 O O . VAL A 1 92 ? 6.503 -8.812 5.380 1.00 96.19 92 VAL A O 1
ATOM 721 N N . SER A 1 93 ? 6.468 -6.730 6.282 1.00 96.06 93 SER A N 1
ATOM 722 C CA . SER A 1 93 ? 5.419 -6.937 7.281 1.00 96.06 93 SER A CA 1
ATOM 723 C C . SER A 1 93 ? 4.311 -5.905 7.088 1.00 96.06 93 SER A C 1
ATOM 725 O O . SER A 1 93 ? 4.572 -4.762 6.703 1.00 96.06 93 SER A O 1
ATOM 727 N N . LEU A 1 94 ? 3.070 -6.291 7.384 1.00 95.88 94 LEU A N 1
ATOM 728 C CA . LEU A 1 94 ? 1.911 -5.399 7.359 1.00 95.88 94 LEU A CA 1
ATOM 729 C C . LEU A 1 94 ? 1.260 -5.384 8.739 1.00 95.88 94 LEU A C 1
ATOM 731 O O . LEU A 1 94 ? 0.711 -6.395 9.168 1.00 95.88 94 LEU A O 1
ATOM 735 N N . TYR A 1 95 ? 1.288 -4.235 9.411 1.00 93.00 95 TYR A N 1
ATOM 736 C CA . TYR A 1 95 ? 0.728 -4.075 10.753 1.00 93.00 95 TYR A CA 1
ATOM 737 C C . TYR A 1 95 ? -0.542 -3.228 10.728 1.00 93.00 95 TYR A C 1
ATOM 739 O O . TYR A 1 95 ? -0.593 -2.168 10.099 1.00 93.00 95 TYR A O 1
ATOM 747 N N . ALA A 1 96 ? -1.571 -3.691 11.434 1.00 91.50 96 ALA A N 1
ATOM 748 C CA . ALA A 1 96 ? -2.777 -2.912 11.671 1.00 91.50 96 ALA A CA 1
ATOM 749 C C . ALA A 1 96 ? -2.502 -1.807 12.701 1.00 91.50 96 ALA A C 1
ATOM 751 O O . ALA A 1 96 ? -1.920 -2.062 13.752 1.00 91.50 96 ALA A O 1
ATOM 752 N N . ASN A 1 97 ? -2.972 -0.593 12.417 1.00 90.69 97 ASN A N 1
ATOM 753 C CA . ASN A 1 97 ? -2.857 0.566 13.310 1.00 90.69 97 ASN A CA 1
ATOM 754 C C . ASN A 1 97 ? -4.224 1.255 13.500 1.00 90.69 97 ASN A C 1
ATOM 756 O O . ASN A 1 97 ? -4.335 2.476 13.438 1.00 90.69 97 ASN A O 1
ATOM 760 N N . PHE A 1 98 ? -5.283 0.448 13.634 1.00 84.81 98 PHE A N 1
ATOM 761 C CA . PHE A 1 98 ? -6.681 0.902 13.635 1.00 84.81 98 PHE A CA 1
ATOM 762 C C . PHE A 1 98 ? -7.187 1.239 15.043 1.00 84.81 98 PHE A C 1
ATOM 764 O O . PHE A 1 98 ? -7.573 2.371 15.318 1.00 84.81 98 PHE A O 1
ATOM 771 N N . THR A 1 99 ? -7.157 0.259 15.950 1.00 80.69 99 THR A N 1
ATOM 772 C CA . THR A 1 99 ? -7.725 0.363 17.305 1.00 80.69 99 THR A CA 1
ATOM 773 C C . THR A 1 99 ? -6.727 0.928 18.311 1.00 80.69 99 THR A C 1
ATOM 775 O O . THR A 1 99 ? -7.038 1.857 19.050 1.00 80.69 99 THR A O 1
ATOM 778 N N . LYS A 1 100 ? -5.501 0.395 18.325 1.00 83.19 100 LYS A N 1
ATOM 779 C CA . LYS A 1 100 ? -4.391 0.895 19.143 1.00 83.19 100 LYS A CA 1
ATOM 780 C C . LYS A 1 100 ? -3.507 1.804 18.295 1.00 83.19 100 LYS A C 1
ATOM 782 O O . LYS A 1 100 ? -2.455 1.384 17.825 1.00 83.19 100 LYS A O 1
ATOM 787 N N . GLN A 1 101 ? -3.967 3.032 18.085 1.00 83.75 101 GLN A N 1
ATOM 788 C CA . GLN A 1 101 ? -3.245 4.016 17.286 1.00 83.75 101 GLN A CA 1
ATOM 789 C C . GLN A 1 101 ? -1.877 4.333 17.899 1.00 83.75 101 GLN A C 1
ATOM 791 O O . GLN A 1 101 ? -1.775 4.758 19.049 1.00 83.75 101 GLN A O 1
ATOM 796 N N . ALA A 1 102 ? -0.833 4.168 17.101 1.00 87.44 102 ALA A N 1
ATOM 797 C CA . ALA A 1 102 ? 0.532 4.546 17.424 1.00 87.44 102 ALA A CA 1
ATOM 798 C C . ALA A 1 102 ? 1.095 5.482 16.351 1.00 87.44 102 ALA A C 1
ATOM 800 O O . ALA A 1 102 ? 0.680 5.455 15.184 1.00 87.44 102 ALA A O 1
ATOM 801 N N . ARG A 1 103 ? 2.057 6.325 16.740 1.00 88.19 103 ARG A N 1
ATOM 802 C CA . ARG A 1 103 ? 2.763 7.187 15.788 1.00 88.19 103 ARG A CA 1
ATOM 803 C C . ARG A 1 103 ? 3.693 6.337 14.933 1.00 88.19 103 ARG A C 1
ATOM 805 O O . ARG A 1 103 ? 4.284 5.371 15.410 1.00 88.19 103 ARG A O 1
ATOM 812 N N . ALA A 1 104 ? 3.887 6.745 13.682 1.00 88.19 104 ALA A N 1
ATOM 813 C CA . ALA A 1 104 ? 4.816 6.069 12.780 1.00 88.19 104 ALA A CA 1
ATOM 814 C C . ALA A 1 104 ? 6.244 6.003 13.356 1.00 88.19 104 ALA A C 1
ATOM 816 O O . ALA A 1 104 ? 6.915 4.992 13.199 1.00 88.19 104 ALA A O 1
ATOM 817 N N . SER A 1 105 ? 6.696 7.041 14.067 1.00 87.88 105 SER A N 1
ATOM 818 C CA . SER A 1 105 ? 8.014 7.068 14.715 1.00 87.88 105 SER A CA 1
ATOM 819 C C . SER A 1 105 ? 8.157 6.051 15.852 1.00 87.88 105 SER A C 1
ATOM 821 O O . SER A 1 105 ? 9.245 5.508 16.040 1.00 87.88 105 SER A O 1
ATOM 823 N N . ASP A 1 106 ? 7.076 5.772 16.581 1.00 91.19 106 ASP A N 1
ATOM 824 C CA . ASP A 1 106 ? 7.060 4.765 17.643 1.00 91.19 106 ASP A CA 1
ATOM 825 C C . ASP A 1 106 ? 7.081 3.363 17.027 1.00 91.19 106 ASP A C 1
ATOM 827 O O . ASP A 1 106 ? 7.953 2.565 17.360 1.00 91.19 106 ASP A O 1
ATOM 831 N N . LEU A 1 107 ? 6.215 3.111 16.037 1.00 91.06 107 LEU A N 1
ATOM 832 C CA . LEU A 1 107 ? 6.149 1.838 15.308 1.00 91.06 107 LEU A CA 1
ATOM 833 C C . LEU A 1 107 ? 7.465 1.515 14.587 1.00 91.06 107 LEU A C 1
ATOM 835 O O . LEU A 1 107 ? 7.916 0.373 14.599 1.00 91.06 107 LEU A O 1
ATOM 839 N N . PHE A 1 108 ? 8.111 2.521 13.990 1.00 91.25 108 PHE A N 1
ATOM 840 C CA . PHE A 1 108 ? 9.403 2.361 13.325 1.00 91.25 108 PHE A CA 1
ATOM 841 C C . PHE A 1 108 ? 10.470 1.825 14.287 1.00 91.25 108 PHE A C 1
ATOM 843 O O . PHE A 1 108 ? 11.249 0.947 13.918 1.00 91.25 108 PHE A O 1
ATOM 850 N N . LYS A 1 109 ? 10.495 2.333 15.526 1.00 91.44 109 LYS A N 1
ATOM 851 C CA . LYS A 1 109 ? 11.427 1.882 16.568 1.00 91.44 109 LYS A CA 1
ATOM 852 C C . LYS A 1 109 ? 11.018 0.525 17.136 1.00 91.44 109 LYS A C 1
ATOM 854 O O . LYS A 1 109 ? 11.863 -0.357 17.238 1.00 91.44 109 LYS A O 1
ATOM 859 N N . GLU A 1 110 ? 9.741 0.362 17.477 1.00 92.94 110 GLU A N 1
ATOM 860 C CA . GLU A 1 110 ? 9.179 -0.853 18.082 1.00 92.94 110 GLU A CA 1
ATOM 861 C C . GLU A 1 110 ? 9.448 -2.088 17.217 1.00 92.94 110 GLU A C 1
ATOM 863 O O . GLU A 1 110 ? 9.946 -3.095 17.713 1.00 92.94 110 GLU A O 1
ATOM 868 N N . TYR A 1 111 ? 9.210 -1.981 15.908 1.00 92.31 111 TYR A N 1
ATOM 869 C CA . TYR A 1 111 ? 9.416 -3.077 14.960 1.00 92.31 111 TYR A CA 1
ATOM 870 C C . TYR A 1 111 ? 10.799 -3.080 14.302 1.00 92.31 111 TYR A C 1
ATOM 872 O O . TYR A 1 111 ? 11.032 -3.859 13.380 1.00 92.31 111 TYR A O 1
ATOM 880 N N . SER A 1 112 ? 11.724 -2.224 14.759 1.00 92.31 112 SER A N 1
ATOM 881 C CA . SER A 1 112 ? 13.084 -2.115 14.209 1.00 92.31 112 SER A CA 1
ATOM 882 C C . SER A 1 112 ? 13.094 -1.991 12.678 1.00 92.31 112 SER A C 1
ATOM 884 O O . SER A 1 112 ? 13.872 -2.644 11.978 1.00 92.31 112 SER A O 1
ATOM 886 N N . CYS A 1 113 ? 12.183 -1.178 12.139 1.00 90.88 113 CYS A N 1
ATOM 887 C CA . CYS A 1 113 ? 11.998 -1.052 10.702 1.00 90.88 113 CYS A CA 1
ATOM 888 C C . CYS A 1 113 ? 13.231 -0.422 10.045 1.00 90.88 113 CYS A C 1
ATOM 890 O O . CYS A 1 113 ? 13.757 0.586 10.508 1.00 90.88 113 CYS A O 1
ATOM 892 N N . LYS A 1 114 ? 13.634 -0.944 8.882 1.00 90.06 114 LYS A N 1
ATOM 893 C CA . LYS A 1 114 ? 14.547 -0.219 7.981 1.00 90.06 114 LYS A CA 1
ATOM 894 C C . LYS A 1 114 ? 13.832 0.946 7.290 1.00 90.06 114 LYS A C 1
ATOM 896 O O . LYS A 1 114 ? 14.422 1.988 7.021 1.00 90.06 114 LYS A O 1
ATOM 901 N N . THR A 1 115 ? 12.557 0.757 6.969 1.00 89.94 115 THR A N 1
ATOM 902 C CA . THR A 1 115 ? 11.691 1.740 6.314 1.00 89.94 115 THR A CA 1
ATOM 903 C C . THR A 1 115 ? 10.257 1.482 6.754 1.00 89.94 115 THR A C 1
ATOM 905 O O . THR A 1 115 ? 9.856 0.327 6.874 1.00 89.94 115 THR A O 1
ATOM 908 N N . LEU A 1 116 ? 9.490 2.549 6.981 1.00 91.81 116 LEU A N 1
ATOM 909 C CA . LEU A 1 116 ? 8.067 2.473 7.294 1.00 91.81 116 LEU A CA 1
ATOM 910 C C . LEU A 1 116 ? 7.306 3.491 6.445 1.00 91.81 116 LEU A C 1
ATOM 912 O O . LEU A 1 116 ? 7.692 4.656 6.362 1.00 91.81 116 LEU A O 1
ATOM 916 N N . VAL A 1 117 ? 6.213 3.045 5.835 1.00 91.75 117 VAL A N 1
ATOM 917 C CA . VAL A 1 117 ? 5.285 3.880 5.067 1.00 91.75 117 VAL A CA 1
ATOM 918 C C . VAL A 1 117 ? 3.856 3.544 5.477 1.00 91.75 117 VAL A C 1
ATOM 920 O O . VAL A 1 117 ? 3.590 2.444 5.963 1.00 91.75 117 VAL A O 1
ATOM 923 N N . ASN A 1 118 ? 2.916 4.471 5.287 1.00 91.00 118 ASN A N 1
ATOM 924 C CA . ASN A 1 118 ? 1.506 4.111 5.408 1.00 91.00 118 ASN A CA 1
ATOM 925 C C . ASN A 1 118 ? 1.096 3.183 4.255 1.00 91.00 118 ASN A C 1
ATOM 927 O O . ASN A 1 118 ? 1.564 3.332 3.129 1.00 91.00 118 ASN A O 1
ATOM 931 N N . GLY A 1 119 ? 0.210 2.235 4.555 1.00 90.62 119 GLY A N 1
ATOM 932 C CA . GLY A 1 119 ? -0.288 1.257 3.591 1.00 90.62 119 GLY A CA 1
ATOM 933 C C . GLY A 1 119 ? -1.619 1.675 2.967 1.00 90.62 119 GLY A C 1
ATOM 934 O O . GLY A 1 119 ? -1.658 2.348 1.942 1.00 90.62 119 GLY A O 1
ATOM 935 N N . GLY A 1 120 ? -2.718 1.211 3.563 1.00 89.44 120 GLY A N 1
ATOM 936 C CA . GLY A 1 120 ? -4.068 1.371 3.017 1.00 89.44 120 GLY A CA 1
ATOM 937 C C . GLY A 1 120 ? -4.823 2.589 3.538 1.00 89.44 120 GLY A C 1
ATOM 938 O O . GLY A 1 120 ? -4.366 3.314 4.422 1.00 89.44 120 GLY A O 1
ATOM 939 N N . PHE A 1 121 ? -6.021 2.773 2.988 1.00 90.12 121 PHE A N 1
ATOM 940 C CA . PHE A 1 121 ? -6.984 3.772 3.440 1.00 90.12 121 PHE A CA 1
ATOM 941 C C . PHE A 1 121 ? -7.899 3.191 4.517 1.00 90.12 121 PHE A C 1
ATOM 943 O O . PHE A 1 121 ? -8.214 1.996 4.497 1.00 90.12 121 PHE A O 1
ATOM 950 N N . TYR A 1 122 ? -8.374 4.055 5.408 1.00 90.75 122 TYR A N 1
ATOM 951 C CA . TYR A 1 122 ? -9.316 3.717 6.468 1.00 90.75 122 TYR A CA 1
ATOM 952 C C . TYR A 1 122 ? -10.516 4.674 6.465 1.00 90.75 122 TYR A C 1
ATOM 954 O O . TYR A 1 122 ? -10.437 5.779 5.925 1.00 90.75 122 TYR A O 1
ATOM 962 N N . THR A 1 123 ? -11.637 4.218 7.017 1.00 90.19 123 THR A N 1
ATOM 963 C CA . THR A 1 123 ? -12.863 4.997 7.212 1.00 90.19 123 THR A CA 1
ATOM 964 C C . THR A 1 123 ? -12.738 5.910 8.431 1.00 90.19 123 THR A C 1
ATOM 966 O O . THR A 1 123 ? -11.812 5.774 9.226 1.00 90.19 123 THR A O 1
ATOM 969 N N . GLU A 1 124 ? -13.683 6.831 8.616 1.00 89.62 124 GLU A N 1
ATOM 970 C CA . GLU A 1 124 ? -13.719 7.701 9.805 1.00 89.62 124 GLU A CA 1
ATOM 971 C C . GLU A 1 124 ? -13.833 6.899 11.112 1.00 89.62 124 GLU A C 1
ATOM 973 O O . GLU A 1 124 ? -13.234 7.271 12.118 1.00 89.62 124 GLU A O 1
ATOM 978 N N . ASP A 1 125 ? -14.476 5.729 11.056 1.00 90.06 125 ASP A N 1
ATOM 979 C CA . ASP A 1 125 ? -14.554 4.757 12.156 1.00 90.06 125 ASP A CA 1
ATOM 980 C C . ASP A 1 125 ? -13.281 3.905 12.320 1.00 90.06 125 ASP A C 1
ATOM 982 O O . ASP A 1 125 ? -13.289 2.892 13.018 1.00 90.06 125 ASP A O 1
ATOM 986 N N . LEU A 1 126 ? -12.184 4.292 11.661 1.00 88.38 126 LEU A N 1
ATOM 987 C CA . LEU A 1 126 ? -10.860 3.666 11.739 1.00 88.38 126 LEU A CA 1
ATOM 988 C C . LEU A 1 126 ? -10.783 2.237 11.188 1.00 88.38 126 LEU A C 1
ATOM 990 O O . LEU A 1 126 ? -9.812 1.534 11.451 1.00 88.38 126 LEU A O 1
ATOM 994 N N . ASN A 1 127 ? -11.746 1.808 10.375 1.00 90.62 127 ASN A N 1
ATOM 995 C CA . ASN A 1 127 ? -11.705 0.500 9.721 1.00 90.62 127 ASN A CA 1
ATOM 996 C C . ASN A 1 127 ? -10.976 0.593 8.374 1.00 90.62 127 ASN A C 1
ATOM 998 O O . ASN A 1 127 ? -11.181 1.568 7.654 1.00 90.62 127 ASN A O 1
ATOM 1002 N N . PRO A 1 128 ? -10.161 -0.393 7.961 1.00 92.31 128 PRO A N 1
ATOM 1003 C CA . PRO A 1 128 ? -9.634 -0.425 6.608 1.00 92.31 128 PRO A CA 1
ATOM 1004 C C . PRO A 1 128 ? -10.774 -0.514 5.594 1.00 92.31 128 PRO A C 1
ATOM 1006 O O . PRO A 1 128 ? -11.824 -1.113 5.812 1.00 92.31 128 PRO A O 1
ATOM 1009 N N . THR A 1 129 ? -10.532 0.095 4.447 1.00 92.94 129 THR A N 1
ATOM 1010 C CA . THR A 1 129 ? -11.515 0.242 3.365 1.00 92.94 129 THR A CA 1
ATOM 1011 C C . THR A 1 129 ? -11.694 -1.012 2.501 1.00 92.94 129 THR A C 1
ATOM 1013 O O . THR A 1 129 ? -12.498 -1.001 1.570 1.00 92.94 129 THR A O 1
ATOM 1016 N N . GLY A 1 130 ? -10.958 -2.088 2.785 1.00 96.25 130 GLY A N 1
ATOM 1017 C CA . GLY A 1 130 ? -10.925 -3.299 1.973 1.00 96.25 130 GLY A CA 1
ATOM 1018 C C . GLY A 1 130 ? -10.128 -4.430 2.620 1.00 96.25 130 GLY A C 1
ATOM 1019 O O . GLY A 1 130 ? -9.858 -4.393 3.821 1.00 96.25 130 GLY A O 1
ATOM 1020 N N . LEU A 1 131 ? -9.737 -5.416 1.804 1.00 97.75 131 LEU A N 1
ATOM 1021 C CA . LEU A 1 131 ? -8.964 -6.584 2.232 1.00 97.75 131 LEU A CA 1
ATOM 1022 C C . LEU A 1 131 ? -7.744 -6.164 3.058 1.00 97.75 131 LEU A C 1
ATOM 1024 O O . LEU A 1 131 ? -6.921 -5.361 2.608 1.00 97.75 131 LEU A O 1
ATOM 1028 N N . PHE A 1 132 ? -7.613 -6.757 4.239 1.00 97.88 132 PHE A N 1
ATOM 1029 C CA . PHE A 1 132 ? -6.455 -6.574 5.101 1.00 97.88 132 PHE A CA 1
ATOM 1030 C C . PHE A 1 132 ? -6.096 -7.910 5.746 1.00 97.88 132 PHE A C 1
ATOM 1032 O O . PHE A 1 132 ? -6.824 -8.401 6.610 1.00 97.88 132 PHE A O 1
ATOM 1039 N N . VAL A 1 133 ? -4.977 -8.494 5.326 1.00 98.00 133 VAL A N 1
ATOM 1040 C CA . VAL A 1 133 ? -4.426 -9.742 5.864 1.00 98.00 133 VAL A CA 1
ATOM 1041 C C . VAL A 1 133 ? -3.053 -9.451 6.453 1.00 98.00 133 VAL A C 1
ATOM 1043 O O . VAL A 1 133 ? -2.183 -8.927 5.759 1.00 98.00 133 VAL A O 1
ATOM 1046 N N . SER A 1 134 ? -2.865 -9.788 7.726 1.00 97.00 134 SER A N 1
ATOM 1047 C CA . SER A 1 134 ? -1.623 -9.578 8.472 1.00 97.00 134 SER A CA 1
ATOM 1048 C C . SER A 1 134 ? -1.179 -10.890 9.108 1.00 97.00 134 SER A C 1
ATOM 1050 O O . SER A 1 134 ? -1.899 -11.462 9.927 1.00 97.00 134 SER A O 1
ATOM 1052 N N . GLU A 1 135 ? -0.012 -11.380 8.692 1.00 96.44 135 GLU A N 1
ATOM 1053 C CA . GLU A 1 135 ? 0.575 -12.652 9.132 1.00 96.44 135 GLU A CA 1
ATOM 1054 C C . GLU A 1 135 ? -0.422 -13.827 9.103 1.00 96.44 135 GLU A C 1
ATOM 1056 O O . GLU A 1 135 ? -0.578 -14.572 10.068 1.00 96.44 135 GLU A O 1
ATOM 1061 N N . GLY A 1 136 ? -1.149 -13.965 7.992 1.00 97.38 136 GLY A N 1
ATOM 1062 C CA . GLY A 1 136 ? -2.165 -15.002 7.782 1.00 97.38 136 GLY A CA 1
ATOM 1063 C C . GLY A 1 136 ? -3.547 -14.686 8.348 1.00 97.38 136 GLY A C 1
ATOM 1064 O O . GLY A 1 136 ? -4.528 -15.334 7.985 1.00 97.38 136 GLY A O 1
ATOM 1065 N N . ASN A 1 137 ? -3.665 -13.671 9.203 1.00 96.69 137 ASN A N 1
ATOM 1066 C CA . ASN A 1 137 ? -4.938 -13.301 9.806 1.00 96.69 137 ASN A CA 1
ATOM 1067 C C . ASN A 1 137 ? -5.673 -12.314 8.908 1.00 96.69 137 ASN A C 1
ATOM 1069 O O . ASN A 1 137 ? -5.249 -11.167 8.745 1.00 96.69 137 ASN A O 1
ATOM 1073 N N . THR A 1 138 ? -6.799 -12.751 8.348 1.00 97.19 138 THR A N 1
ATOM 1074 C CA . THR A 1 138 ? -7.710 -11.853 7.633 1.00 97.19 138 THR A CA 1
ATOM 1075 C C . THR A 1 138 ? -8.454 -11.004 8.652 1.00 97.19 138 THR A C 1
ATOM 1077 O O . THR A 1 138 ? -9.342 -11.491 9.346 1.00 97.19 138 THR A O 1
ATOM 1080 N N . LEU A 1 139 ? -8.076 -9.733 8.751 1.00 95.69 139 LEU A N 1
ATOM 1081 C CA . LEU A 1 139 ? -8.722 -8.770 9.637 1.00 95.69 139 LEU A CA 1
ATOM 1082 C C . LEU A 1 139 ? -9.956 -8.160 8.972 1.00 95.69 139 LEU A C 1
ATOM 1084 O O . LEU A 1 139 ? -10.948 -7.902 9.645 1.00 95.69 139 LEU A O 1
ATOM 1088 N N . PHE A 1 140 ? -9.896 -7.944 7.654 1.00 96.75 140 PHE A N 1
ATOM 1089 C CA . PHE A 1 140 ? -10.995 -7.391 6.865 1.00 96.75 140 PHE A CA 1
ATOM 1090 C C . PHE A 1 140 ? -11.088 -8.066 5.504 1.00 96.75 140 PHE A C 1
ATOM 1092 O O . PHE A 1 140 ? -10.071 -8.386 4.888 1.00 96.75 140 PHE A O 1
ATOM 1099 N N . ALA A 1 141 ? -12.322 -8.267 5.044 1.00 96.81 141 ALA A N 1
ATOM 1100 C CA . ALA A 1 141 ? -12.621 -8.890 3.764 1.00 96.81 141 ALA A CA 1
ATOM 1101 C C . ALA A 1 141 ? -12.506 -7.895 2.602 1.00 96.81 141 ALA A C 1
ATOM 1103 O O . ALA A 1 141 ? -12.730 -6.693 2.763 1.00 96.81 141 ALA A O 1
ATOM 1104 N N . PHE A 1 142 ? -12.218 -8.426 1.415 1.00 97.56 142 PHE A N 1
ATOM 1105 C CA . PHE A 1 142 ? -12.204 -7.663 0.172 1.00 97.56 142 PHE A CA 1
ATOM 1106 C C . PHE A 1 142 ? -13.527 -6.942 -0.079 1.00 97.56 142 PHE A C 1
ATOM 1108 O O . PHE A 1 142 ? -14.604 -7.501 0.129 1.00 97.56 142 PHE A O 1
ATOM 1115 N N . GLN A 1 143 ? -13.432 -5.703 -0.556 1.00 96.81 143 GLN A N 1
ATOM 1116 C CA . GLN A 1 143 ? -14.585 -4.869 -0.882 1.00 96.81 143 GLN A CA 1
ATOM 1117 C C . GLN A 1 143 ? -14.535 -4.468 -2.349 1.00 96.81 143 GLN A C 1
ATOM 1119 O O . GLN A 1 143 ? -13.573 -3.857 -2.799 1.00 96.81 143 GLN A O 1
ATOM 1124 N N . LYS A 1 144 ? -15.578 -4.751 -3.127 1.00 94.44 144 LYS A N 1
ATOM 1125 C CA . LYS A 1 144 ? -15.592 -4.334 -4.533 1.00 94.44 144 LYS A CA 1
ATOM 1126 C C . LYS A 1 144 ? -15.648 -2.804 -4.626 1.00 94.44 144 LYS A C 1
ATOM 1128 O O . LYS A 1 144 ? -16.614 -2.188 -4.184 1.00 94.44 144 LYS A O 1
ATOM 1133 N N . ASN A 1 145 ? -14.623 -2.192 -5.217 1.00 90.94 145 ASN A N 1
ATOM 1134 C CA . ASN A 1 145 ? -14.497 -0.739 -5.329 1.00 90.94 145 ASN A CA 1
ATOM 1135 C C . ASN A 1 145 ? -13.829 -0.358 -6.660 1.00 90.94 145 ASN A C 1
ATOM 1137 O O . ASN A 1 145 ? -12.883 -1.014 -7.086 1.00 90.94 145 ASN A O 1
ATOM 1141 N N . SER A 1 146 ? -14.309 0.697 -7.323 1.00 88.12 146 SER A N 1
ATOM 1142 C CA . SER A 1 146 ? -13.745 1.156 -8.601 1.00 88.12 146 SER A CA 1
ATOM 1143 C C . SER A 1 146 ? -12.390 1.854 -8.451 1.00 88.12 146 SER A C 1
ATOM 1145 O O . SER A 1 146 ? -11.556 1.756 -9.349 1.00 88.12 146 SER A O 1
ATOM 1147 N N . LEU A 1 147 ? -12.161 2.532 -7.323 1.00 88.44 147 LEU A N 1
ATOM 1148 C CA . LEU A 1 147 ? -10.931 3.259 -7.010 1.00 88.44 147 LEU A CA 1
ATOM 1149 C C . LEU A 1 147 ? -9.918 2.382 -6.267 1.00 88.44 147 LEU A C 1
ATOM 1151 O O . LEU A 1 147 ? -8.746 2.353 -6.627 1.00 88.44 147 LEU A O 1
ATOM 1155 N N . LEU A 1 148 ? -10.361 1.662 -5.237 1.00 93.31 148 LEU A N 1
ATOM 1156 C CA . LEU A 1 148 ? -9.524 0.764 -4.433 1.00 93.31 148 LEU A CA 1
ATOM 1157 C C . LEU A 1 148 ? -9.512 -0.634 -5.055 1.00 93.31 148 LEU A C 1
ATOM 1159 O O . LEU A 1 148 ? -9.976 -1.601 -4.461 1.00 93.31 148 LEU A O 1
ATOM 1163 N N . ASN A 1 149 ? -9.069 -0.702 -6.304 1.00 94.38 149 ASN A N 1
ATOM 1164 C CA . ASN A 1 149 ? -9.238 -1.857 -7.183 1.00 94.38 149 ASN A CA 1
ATOM 1165 C C . ASN A 1 149 ? -7.988 -2.743 -7.303 1.00 94.38 149 ASN A C 1
ATOM 1167 O O . ASN A 1 149 ? -7.926 -3.569 -8.210 1.00 94.38 149 ASN A O 1
ATOM 1171 N N . GLY A 1 150 ? -6.989 -2.543 -6.443 1.00 96.56 150 GLY A N 1
ATOM 1172 C CA . GLY A 1 150 ? -5.758 -3.323 -6.405 1.00 96.56 150 GLY A CA 1
ATOM 1173 C C . GLY A 1 150 ? -5.577 -4.032 -5.067 1.00 96.56 150 GLY A C 1
ATOM 1174 O O . GLY A 1 150 ? -5.925 -3.508 -4.012 1.00 96.56 150 GLY A O 1
ATOM 1175 N N . VAL A 1 151 ? -4.984 -5.217 -5.104 1.00 97.75 151 VAL A N 1
ATOM 1176 C CA . VAL A 1 151 ? -4.581 -6.006 -3.941 1.00 97.75 151 VAL A CA 1
ATOM 1177 C C . VAL A 1 151 ? -3.095 -6.292 -4.072 1.00 97.75 151 VAL A C 1
ATOM 1179 O O . VAL A 1 151 ? -2.691 -7.045 -4.956 1.00 97.75 151 VAL A O 1
ATOM 1182 N N . LEU A 1 152 ? -2.286 -5.692 -3.197 1.00 97.81 152 LEU A N 1
ATOM 1183 C CA . LEU A 1 152 ? -0.895 -6.089 -2.997 1.00 97.81 152 LEU A CA 1
ATOM 1184 C C . LEU A 1 152 ? -0.877 -7.238 -1.991 1.00 97.81 152 LEU A C 1
ATOM 1186 O O . LEU A 1 152 ? -1.329 -7.063 -0.861 1.00 97.81 152 LEU A O 1
ATOM 1190 N N . SER A 1 153 ? -0.347 -8.391 -2.376 1.00 98.25 153 SER A N 1
ATOM 1191 C CA . SER A 1 153 ? -0.330 -9.587 -1.531 1.00 98.25 153 SER A CA 1
ATOM 1192 C C . SER A 1 153 ? 1.009 -10.304 -1.566 1.00 98.25 153 SER A C 1
ATOM 1194 O O . SER A 1 153 ? 1.695 -10.275 -2.585 1.00 98.25 153 SER A O 1
ATOM 1196 N N . ILE A 1 154 ? 1.339 -10.999 -0.480 1.00 98.50 154 ILE A N 1
ATOM 1197 C CA . ILE A 1 154 ? 2.475 -11.916 -0.382 1.00 98.50 154 ILE A CA 1
ATOM 1198 C C . ILE A 1 154 ? 1.969 -13.226 0.223 1.00 98.50 154 ILE A C 1
ATOM 1200 O O . ILE A 1 154 ? 1.315 -13.219 1.268 1.00 98.50 154 ILE A O 1
ATOM 1204 N N . ASN A 1 155 ? 2.248 -14.350 -0.433 1.00 97.94 155 ASN A N 1
ATOM 1205 C CA . ASN A 1 155 ? 1.888 -15.676 0.071 1.00 97.94 155 ASN A CA 1
ATOM 1206 C C . ASN A 1 155 ? 2.975 -16.261 1.000 1.00 97.94 155 ASN A C 1
ATOM 1208 O O . ASN A 1 155 ? 3.994 -15.629 1.268 1.00 97.94 155 ASN A O 1
ATOM 1212 N N . TYR A 1 156 ? 2.763 -17.479 1.501 1.00 97.38 156 TYR A N 1
ATOM 1213 C CA . TYR A 1 156 ? 3.698 -18.148 2.423 1.00 97.38 156 TYR A CA 1
ATOM 1214 C C . TYR A 1 156 ? 5.013 -18.630 1.793 1.00 97.38 156 TYR A C 1
ATOM 1216 O O . TYR A 1 156 ? 5.914 -19.038 2.519 1.00 97.38 156 TYR A O 1
ATOM 1224 N N . VAL A 1 157 ? 5.134 -18.583 0.465 1.00 96.88 157 VAL A N 1
ATOM 1225 C CA . VAL A 1 157 ? 6.397 -18.826 -0.256 1.00 96.88 157 VAL A CA 1
ATOM 1226 C C . VAL A 1 157 ? 7.005 -17.514 -0.763 1.00 96.88 157 VAL A C 1
ATOM 1228 O O . VAL A 1 157 ? 7.733 -17.496 -1.751 1.00 96.88 157 VAL A O 1
ATOM 1231 N N . ASP A 1 158 ? 6.661 -16.404 -0.101 1.00 97.12 158 ASP A N 1
ATOM 1232 C CA . ASP A 1 158 ? 7.191 -15.057 -0.318 1.00 97.12 158 ASP A CA 1
ATOM 1233 C C . ASP A 1 158 ? 7.089 -14.548 -1.762 1.00 97.12 158 ASP A C 1
ATOM 1235 O O . ASP A 1 158 ? 7.928 -13.783 -2.234 1.00 97.12 158 ASP A O 1
ATOM 1239 N N . THR A 1 159 ? 6.029 -14.935 -2.475 1.00 97.12 159 THR A N 1
ATOM 1240 C CA . THR A 1 159 ? 5.750 -14.435 -3.827 1.00 97.12 159 THR A CA 1
ATOM 1241 C C . THR A 1 159 ? 4.868 -13.182 -3.761 1.00 97.12 159 THR A C 1
ATOM 1243 O O . THR A 1 159 ? 3.684 -13.308 -3.427 1.00 97.12 159 THR A O 1
ATOM 1246 N N . PRO A 1 160 ? 5.388 -11.980 -4.087 1.00 97.19 160 PRO A N 1
ATOM 1247 C CA . PRO A 1 160 ? 4.586 -10.766 -4.137 1.00 97.19 160 PRO A CA 1
ATOM 1248 C C . PRO A 1 160 ? 3.737 -10.718 -5.413 1.00 97.19 160 PRO A C 1
ATOM 1250 O O . PRO A 1 160 ? 4.186 -11.106 -6.491 1.00 97.19 160 PRO A O 1
ATOM 1253 N N . ARG A 1 161 ? 2.501 -10.225 -5.307 1.00 96.38 161 ARG A N 1
ATOM 1254 C CA . ARG A 1 161 ? 1.578 -10.059 -6.439 1.00 96.38 161 ARG A CA 1
ATOM 1255 C C . ARG A 1 161 ? 0.765 -8.779 -6.288 1.00 96.38 161 ARG A C 1
ATOM 1257 O O . ARG A 1 161 ? 0.446 -8.379 -5.170 1.00 96.38 161 ARG A O 1
ATOM 1264 N N . ILE A 1 162 ? 0.403 -8.178 -7.418 1.00 97.56 162 ILE A N 1
ATOM 1265 C CA . ILE A 1 162 ? -0.610 -7.125 -7.501 1.00 97.56 162 ILE A CA 1
ATOM 1266 C C . ILE A 1 162 ? -1.731 -7.664 -8.382 1.00 97.56 162 ILE A C 1
ATOM 1268 O O . ILE A 1 162 ? -1.497 -8.028 -9.530 1.00 97.56 162 ILE A O 1
ATOM 1272 N N . THR A 1 163 ? -2.931 -7.758 -7.826 1.00 96.75 163 THR A N 1
ATOM 1273 C CA . THR A 1 163 ? -4.113 -8.330 -8.492 1.00 96.75 163 THR A CA 1
ATOM 1274 C C . THR A 1 163 ? -5.320 -7.415 -8.307 1.00 96.75 163 THR A C 1
ATOM 1276 O O . THR A 1 163 ? -5.252 -6.458 -7.538 1.00 96.75 163 THR A O 1
ATOM 1279 N N . ARG A 1 164 ? -6.422 -7.661 -9.023 1.00 96.00 164 ARG A N 1
ATOM 1280 C CA . ARG A 1 164 ? -7.671 -6.883 -8.881 1.00 96.00 164 ARG A CA 1
ATOM 1281 C C . ARG A 1 164 ? -8.694 -7.513 -7.935 1.00 96.00 164 ARG A C 1
ATOM 1283 O O . ARG A 1 164 ? -9.688 -6.879 -7.590 1.00 96.00 164 ARG A O 1
ATOM 1290 N N . GLU A 1 165 ? -8.445 -8.748 -7.525 1.00 96.12 165 GLU A N 1
ATOM 1291 C CA . GLU A 1 165 ? -9.317 -9.574 -6.692 1.00 96.12 165 GLU A CA 1
ATOM 1292 C C . GLU A 1 165 ? -8.463 -10.285 -5.640 1.00 96.12 165 GLU A C 1
ATOM 1294 O O . GLU A 1 165 ? -7.238 -10.291 -5.741 1.00 96.12 165 GLU A O 1
ATOM 1299 N N . THR A 1 166 ? -9.080 -10.869 -4.615 1.00 97.12 166 THR A N 1
ATOM 1300 C CA . THR A 1 166 ? -8.341 -11.668 -3.630 1.00 97.12 166 THR A CA 1
ATOM 1301 C C . THR A 1 166 ? -7.763 -12.919 -4.298 1.00 97.12 166 THR A C 1
ATOM 1303 O O . THR A 1 166 ? -8.538 -13.693 -4.859 1.00 97.12 166 THR A O 1
ATOM 1306 N N . PRO A 1 167 ? -6.440 -13.157 -4.232 1.00 95.75 167 PRO A N 1
ATOM 1307 C CA . PRO A 1 167 ? -5.868 -14.423 -4.683 1.00 95.75 167 PRO A CA 1
ATOM 1308 C C . PRO A 1 167 ? -6.457 -15.624 -3.929 1.00 95.75 167 PRO A C 1
ATOM 1310 O O . PRO A 1 167 ? -6.774 -15.521 -2.745 1.00 95.75 167 PRO A O 1
ATOM 1313 N N . GLU A 1 168 ? -6.575 -16.764 -4.609 1.00 95.12 168 GLU A N 1
ATOM 1314 C CA . GLU A 1 168 ? -7.151 -17.990 -4.033 1.00 95.12 168 GLU A CA 1
ATOM 1315 C C . GLU A 1 168 ? -6.186 -18.746 -3.104 1.00 95.12 168 GLU A C 1
ATOM 1317 O O . GLU A 1 168 ? -6.624 -19.549 -2.280 1.00 95.12 168 GLU A O 1
ATOM 1322 N N . ASP A 1 169 ? -4.873 -18.521 -3.227 1.00 95.75 169 ASP A N 1
ATOM 1323 C CA . ASP A 1 169 ? -3.875 -19.160 -2.371 1.00 95.75 169 ASP A CA 1
ATOM 1324 C C . ASP A 1 169 ? -3.790 -18.518 -0.981 1.00 95.75 169 ASP A C 1
ATOM 1326 O O . ASP A 1 169 ? -4.132 -17.356 -0.776 1.00 95.75 169 ASP A O 1
ATOM 1330 N N . SER A 1 170 ? -3.293 -19.278 -0.002 1.00 96.88 170 SER A N 1
ATOM 1331 C CA . SER A 1 170 ? -3.105 -18.781 1.362 1.00 96.88 170 SER A CA 1
ATOM 1332 C C . SER A 1 170 ? -2.133 -17.598 1.394 1.00 96.88 170 SER A C 1
ATOM 1334 O O . SER A 1 170 ? -0.958 -17.718 1.029 1.00 96.88 170 SER A O 1
ATOM 1336 N N . LEU A 1 171 ? -2.617 -16.458 1.883 1.00 98.31 171 LEU A N 1
ATOM 1337 C CA . LEU A 1 171 ? -1.868 -15.206 1.939 1.00 98.31 171 LEU A CA 1
ATOM 1338 C C . LEU A 1 171 ? -1.245 -15.010 3.319 1.00 98.31 171 LEU A C 1
ATOM 1340 O O . LEU A 1 171 ? -1.945 -15.075 4.326 1.00 98.31 171 LEU A O 1
ATOM 1344 N N . ARG A 1 172 ? 0.053 -14.694 3.363 1.00 98.25 172 ARG A N 1
ATOM 1345 C CA . ARG A 1 172 ? 0.695 -14.186 4.579 1.00 98.25 172 ARG A CA 1
ATOM 1346 C C . ARG A 1 172 ? 0.300 -12.730 4.791 1.00 98.25 172 ARG A C 1
ATOM 1348 O O . ARG A 1 172 ? -0.081 -12.359 5.894 1.00 98.25 172 ARG A O 1
ATOM 1355 N N . LEU A 1 173 ? 0.342 -11.926 3.727 1.00 98.25 173 LEU A N 1
ATOM 1356 C CA . LEU A 1 173 ? -0.036 -10.515 3.741 1.00 98.25 173 LEU A CA 1
ATOM 1357 C C . LEU A 1 173 ? -0.941 -10.175 2.565 1.00 98.25 173 LEU A C 1
ATOM 1359 O O . LEU A 1 173 ? -0.746 -10.678 1.459 1.00 98.25 173 LEU A O 1
ATOM 1363 N N . ALA A 1 174 ? -1.883 -9.266 2.789 1.00 98.12 174 ALA A N 1
ATOM 1364 C CA . ALA A 1 174 ? -2.675 -8.669 1.727 1.00 98.12 174 ALA A CA 1
ATOM 1365 C C . ALA A 1 174 ? -3.178 -7.290 2.140 1.00 98.12 174 ALA A C 1
ATOM 1367 O O . ALA A 1 174 ? -3.664 -7.100 3.254 1.00 98.12 174 ALA A O 1
ATOM 1368 N N . LEU A 1 175 ? -3.091 -6.339 1.222 1.00 97.81 175 LEU A N 1
ATOM 1369 C CA . LEU A 1 175 ? -3.578 -4.985 1.399 1.00 97.81 175 LEU A CA 1
ATOM 1370 C C . LEU A 1 175 ? -4.332 -4.559 0.147 1.00 97.81 175 LEU A C 1
ATOM 1372 O O . LEU A 1 175 ? -3.742 -4.422 -0.927 1.00 97.81 175 LEU A O 1
ATOM 1376 N N . GLN A 1 176 ? -5.626 -4.300 0.297 1.00 97.56 176 GLN A N 1
ATOM 1377 C CA . GLN A 1 176 ? -6.407 -3.650 -0.740 1.00 97.56 176 GLN A CA 1
ATOM 1378 C C . GLN A 1 176 ? -6.151 -2.140 -0.736 1.00 97.56 176 GLN A C 1
ATOM 1380 O O . GLN A 1 176 ? -6.267 -1.464 0.287 1.00 97.56 176 GLN A O 1
ATOM 1385 N N . THR A 1 177 ? -5.799 -1.607 -1.899 1.00 95.56 177 THR A N 1
ATOM 1386 C CA . THR A 1 177 ? -5.532 -0.186 -2.132 1.00 95.56 177 THR A CA 1
ATOM 1387 C C . THR A 1 177 ? -5.772 0.145 -3.609 1.00 95.56 177 THR A C 1
ATOM 1389 O O . THR A 1 177 ? -6.298 -0.673 -4.361 1.00 95.56 177 THR A O 1
ATOM 1392 N N . GLY A 1 178 ? -5.446 1.353 -4.055 1.00 92.31 178 GLY A N 1
ATOM 1393 C CA . GLY A 1 178 ? -5.542 1.685 -5.470 1.00 92.31 178 GLY A CA 1
ATOM 1394 C C . GLY A 1 178 ? -5.509 3.176 -5.788 1.00 92.31 178 GLY A C 1
ATOM 1395 O O . GLY A 1 178 ? -5.336 4.009 -4.891 1.00 92.31 178 GLY A O 1
ATOM 1396 N N . PRO A 1 179 ? -5.679 3.512 -7.077 1.00 94.00 179 PRO A N 1
ATOM 1397 C CA . PRO A 1 179 ? -5.954 2.583 -8.185 1.00 94.00 179 PRO A CA 1
ATOM 1398 C C . PRO A 1 179 ? -4.715 1.810 -8.670 1.00 94.00 179 PRO A C 1
ATOM 1400 O O . PRO A 1 179 ? -3.585 2.252 -8.470 1.00 94.00 179 PRO A O 1
ATOM 1403 N N . VAL A 1 180 ? -4.925 0.674 -9.344 1.00 95.31 180 VAL A N 1
ATOM 1404 C CA . VAL A 1 180 ? -3.885 0.013 -10.154 1.00 95.31 180 VAL A CA 1
ATOM 1405 C C . VAL A 1 180 ? -3.455 0.965 -11.272 1.00 95.31 180 VAL A C 1
ATOM 1407 O O . VAL A 1 180 ? -4.287 1.399 -12.067 1.00 95.31 180 VAL A O 1
ATOM 1410 N N . LEU A 1 181 ? -2.161 1.293 -11.315 1.00 95.12 181 LEU A N 1
ATOM 1411 C CA . LEU A 1 181 ? -1.595 2.274 -12.252 1.00 9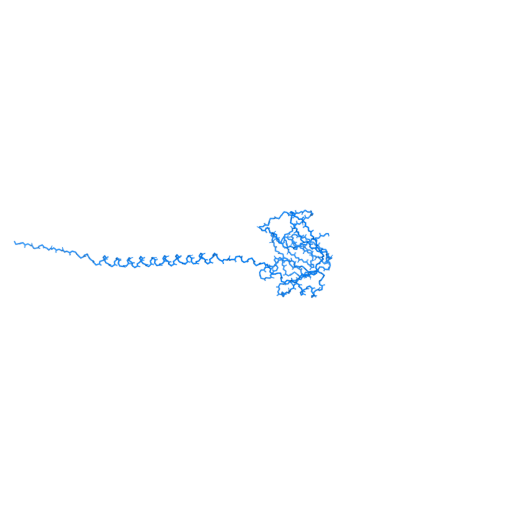5.12 181 LEU A CA 1
ATOM 1412 C C . LEU A 1 181 ? -1.021 1.627 -13.517 1.00 95.12 181 LEU A C 1
ATOM 1414 O O . LEU A 1 181 ? -1.043 2.230 -14.586 1.00 95.12 181 LEU A O 1
ATOM 1418 N N . VAL A 1 182 ? -0.484 0.414 -13.384 1.00 95.81 182 VAL A N 1
ATOM 1419 C CA . VAL A 1 182 ? 0.154 -0.349 -14.460 1.00 95.81 182 VAL A CA 1
ATOM 1420 C C . VAL A 1 182 ? -0.290 -1.799 -14.337 1.00 95.81 182 VAL A C 1
ATOM 1422 O O . VAL A 1 182 ? -0.255 -2.366 -13.247 1.00 95.81 182 VAL A O 1
ATOM 1425 N N . GLU A 1 183 ? -0.696 -2.395 -15.449 1.00 94.25 183 GLU A N 1
ATOM 1426 C CA . GLU A 1 183 ? -1.148 -3.779 -15.530 1.00 94.25 183 GLU A CA 1
ATOM 1427 C C . GLU A 1 183 ? -0.596 -4.405 -16.811 1.00 94.25 183 GLU A C 1
ATOM 1429 O O . GLU A 1 183 ? -0.665 -3.804 -17.883 1.00 94.25 183 GLU A O 1
ATOM 1434 N N . ASN A 1 184 ? 0.005 -5.595 -16.704 1.00 92.12 184 ASN A N 1
ATOM 1435 C CA . ASN A 1 184 ? 0.601 -6.315 -17.838 1.00 92.12 184 ASN A CA 1
ATOM 1436 C C . ASN A 1 184 ? 1.560 -5.449 -18.686 1.00 92.12 184 ASN A C 1
ATOM 1438 O O . ASN A 1 184 ? 1.546 -5.492 -19.914 1.00 92.12 184 ASN A O 1
ATOM 1442 N N . GLY A 1 185 ? 2.369 -4.616 -18.022 1.00 92.75 185 GLY A N 1
ATOM 1443 C CA . GLY A 1 185 ? 3.343 -3.726 -18.667 1.00 92.75 185 GLY A CA 1
ATOM 1444 C C . GLY A 1 185 ? 2.753 -2.466 -19.313 1.00 92.75 185 GLY A C 1
ATOM 1445 O O . GLY A 1 185 ? 3.505 -1.672 -19.870 1.00 92.75 185 GLY A O 1
ATOM 1446 N N . SER A 1 186 ? 1.437 -2.252 -19.224 1.00 95.00 186 SER A N 1
ATOM 1447 C CA . SER A 1 186 ? 0.747 -1.095 -19.803 1.00 95.00 186 SER A CA 1
ATOM 1448 C C . SER A 1 186 ? 0.171 -0.186 -18.723 1.00 95.00 186 SER A C 1
ATOM 1450 O O . SER A 1 186 ? -0.360 -0.657 -17.717 1.00 95.00 186 SER A O 1
ATOM 1452 N N . ALA A 1 187 ? 0.262 1.130 -18.927 1.00 95.56 187 ALA A N 1
ATOM 1453 C CA . ALA A 1 187 ? -0.398 2.099 -18.057 1.00 95.56 187 ALA A CA 1
ATOM 1454 C C . ALA A 1 187 ? -1.924 1.944 -18.151 1.00 95.56 187 ALA A C 1
ATOM 1456 O O . ALA A 1 187 ? -2.474 1.802 -19.243 1.00 95.56 187 ALA A O 1
ATOM 1457 N N . VAL A 1 188 ? -2.601 1.984 -17.005 1.00 94.06 188 VAL A N 1
ATOM 1458 C CA . VAL A 1 188 ? -4.062 1.911 -16.919 1.00 94.06 188 VAL A CA 1
ATOM 1459 C C . VAL A 1 188 ? -4.635 3.320 -17.040 1.00 94.06 188 VAL A C 1
ATOM 1461 O O . VAL A 1 188 ? -4.206 4.235 -16.337 1.00 94.06 188 VAL A O 1
ATOM 1464 N N . GLU A 1 189 ? -5.630 3.502 -17.906 1.00 90.12 189 GLU A N 1
ATOM 1465 C CA . GLU A 1 189 ? -6.374 4.758 -17.977 1.00 90.12 189 GLU A CA 1
ATOM 1466 C C . GLU A 1 189 ? -7.216 4.943 -16.707 1.00 90.12 189 GLU A C 1
ATOM 1468 O O . GLU A 1 189 ? -8.031 4.091 -16.341 1.00 90.12 189 GLU A O 1
ATOM 1473 N N . LEU A 1 190 ? -7.005 6.059 -16.008 1.00 87.44 190 LEU A N 1
ATOM 1474 C CA . LEU A 1 190 ? -7.672 6.345 -14.743 1.00 87.44 190 LEU A CA 1
ATOM 1475 C C . LEU A 1 190 ? -8.807 7.348 -14.946 1.00 87.44 190 LEU A C 1
ATOM 1477 O O . LEU A 1 190 ? -8.581 8.484 -15.354 1.00 87.44 190 LEU A O 1
ATOM 1481 N N . SER A 1 191 ? -10.022 6.967 -14.552 1.00 79.88 191 SER A N 1
ATOM 1482 C CA . SER A 1 191 ? -11.149 7.896 -14.434 1.00 79.88 191 SER A CA 1
ATOM 1483 C C . SER A 1 191 ? -11.279 8.367 -12.984 1.00 79.88 191 SER A C 1
ATOM 1485 O O . SER A 1 191 ? -12.029 7.808 -12.183 1.00 79.88 191 SER A O 1
ATOM 1487 N N . LEU A 1 192 ? -10.478 9.367 -12.607 1.00 79.19 192 LEU A N 1
ATOM 1488 C CA . LEU A 1 192 ? -10.517 9.948 -11.265 1.00 79.19 192 LEU A CA 1
ATOM 1489 C C . LEU A 1 192 ? -11.464 11.146 -11.236 1.00 79.19 192 LEU A C 1
ATOM 1491 O O . LEU A 1 192 ? -11.238 12.144 -11.911 1.00 79.19 192 LEU A O 1
ATOM 1495 N N . ALA A 1 193 ? -12.484 11.093 -10.374 1.00 73.12 193 ALA A N 1
ATOM 1496 C CA . ALA A 1 193 ? -13.408 12.216 -10.179 1.00 73.12 193 ALA A CA 1
ATOM 1497 C C . ALA A 1 193 ? -12.701 13.497 -9.695 1.00 73.12 193 ALA A C 1
ATOM 1499 O O . ALA A 1 193 ? -13.178 14.606 -9.926 1.00 73.12 193 ALA A O 1
ATOM 1500 N N . ARG A 1 194 ? -11.575 13.345 -8.986 1.00 71.50 194 ARG A N 1
ATOM 1501 C CA . ARG A 1 194 ? -10.720 14.436 -8.513 1.00 71.50 194 ARG A CA 1
ATOM 1502 C C . ARG A 1 194 ? -9.265 14.012 -8.612 1.00 71.50 194 ARG A C 1
ATOM 1504 O O . ARG A 1 194 ? -8.767 13.318 -7.726 1.00 71.50 194 ARG A O 1
ATOM 1511 N N . ASP A 1 195 ? -8.596 14.460 -9.664 1.00 77.94 195 ASP A N 1
ATOM 1512 C CA . ASP A 1 195 ? -7.149 14.355 -9.766 1.00 77.94 195 ASP A CA 1
ATOM 1513 C C . ASP A 1 195 ? -6.506 15.684 -9.368 1.00 77.94 195 ASP A C 1
ATOM 1515 O O . ASP A 1 195 ? -6.715 16.723 -9.994 1.00 77.94 195 ASP A O 1
ATOM 1519 N N . LYS A 1 196 ? -5.778 15.663 -8.253 1.00 83.50 196 LYS A N 1
ATOM 1520 C CA . LYS A 1 196 ? -5.021 16.808 -7.754 1.00 83.50 196 LYS A CA 1
ATOM 1521 C C . LYS A 1 196 ? -3.633 16.351 -7.353 1.00 83.50 196 LYS A C 1
ATOM 1523 O O . LYS A 1 196 ? -3.449 15.235 -6.850 1.00 83.50 196 LYS A O 1
ATOM 1528 N N . GLN A 1 197 ? -2.676 17.261 -7.492 1.00 84.19 197 GLN A N 1
ATOM 1529 C CA . GLN A 1 197 ? -1.325 17.037 -7.011 1.00 84.19 197 GLN A CA 1
ATOM 1530 C C . GLN A 1 197 ? -1.346 16.792 -5.498 1.00 84.19 197 GLN A C 1
ATOM 1532 O O . GLN A 1 197 ? -1.898 17.572 -4.719 1.00 84.19 197 GLN A O 1
ATOM 1537 N N . ALA A 1 198 ? -0.762 15.671 -5.093 1.00 86.50 198 ALA A N 1
ATOM 1538 C CA . ALA A 1 198 ? -0.674 15.246 -3.707 1.00 86.50 198 ALA A CA 1
ATOM 1539 C C . ALA A 1 198 ? 0.540 14.333 -3.527 1.00 86.50 198 ALA A C 1
ATOM 1541 O O . ALA A 1 198 ? 1.014 13.729 -4.488 1.00 86.50 198 ALA A O 1
ATOM 1542 N N . ARG A 1 199 ? 1.011 14.201 -2.284 1.00 88.38 199 ARG A N 1
ATOM 1543 C CA . ARG A 1 199 ? 1.983 13.165 -1.914 1.00 88.38 199 ARG A CA 1
ATOM 1544 C C . ARG A 1 199 ? 1.336 11.792 -2.083 1.00 88.38 199 ARG A C 1
ATOM 1546 O O . ARG A 1 199 ? 0.180 11.618 -1.698 1.00 88.38 199 ARG A O 1
ATOM 1553 N N . ARG A 1 200 ? 2.067 10.840 -2.661 1.00 89.31 200 ARG A N 1
ATOM 1554 C CA . ARG A 1 200 ? 1.588 9.483 -2.949 1.00 89.31 200 ARG A CA 1
ATOM 1555 C C . ARG A 1 200 ? 2.632 8.467 -2.512 1.00 89.31 200 ARG A C 1
ATOM 1557 O O . ARG A 1 200 ? 3.824 8.737 -2.611 1.00 89.31 200 ARG A O 1
ATOM 1564 N N . ILE A 1 201 ? 2.159 7.307 -2.078 1.00 92.56 201 ILE A N 1
ATOM 1565 C CA . ILE A 1 201 ? 2.966 6.096 -1.948 1.00 92.56 201 ILE A CA 1
ATOM 1566 C C . ILE A 1 201 ? 2.471 5.136 -3.012 1.00 92.56 201 ILE A C 1
ATOM 1568 O O . ILE A 1 201 ? 1.264 4.993 -3.212 1.00 92.56 201 ILE A O 1
ATOM 1572 N N . VAL A 1 202 ? 3.414 4.517 -3.708 1.00 94.12 202 VAL A N 1
ATOM 1573 C CA . VAL A 1 202 ? 3.143 3.563 -4.775 1.00 94.12 202 VAL A CA 1
ATOM 1574 C C . VAL A 1 202 ? 3.950 2.314 -4.476 1.00 94.12 202 VAL A C 1
ATOM 1576 O O . VAL A 1 202 ? 5.134 2.402 -4.157 1.00 94.12 202 VAL A O 1
ATOM 1579 N N . ALA A 1 203 ? 3.298 1.162 -4.573 1.00 95.19 203 ALA A N 1
ATOM 1580 C CA . ALA A 1 203 ? 3.963 -0.128 -4.545 1.00 95.19 203 ALA A CA 1
ATOM 1581 C C . ALA A 1 203 ? 4.058 -0.668 -5.974 1.00 95.19 203 ALA A C 1
ATOM 1583 O O . ALA A 1 203 ? 3.126 -0.514 -6.765 1.00 95.19 203 ALA A O 1
ATOM 1584 N N . ALA A 1 204 ? 5.178 -1.309 -6.282 1.00 95.06 204 ALA A N 1
ATOM 1585 C CA . ALA A 1 204 ? 5.412 -1.993 -7.543 1.00 95.06 204 ALA A CA 1
ATOM 1586 C C . ALA A 1 204 ? 6.104 -3.329 -7.263 1.00 95.06 204 ALA A C 1
ATOM 1588 O O . ALA A 1 204 ? 6.793 -3.478 -6.253 1.00 95.06 204 ALA A O 1
ATOM 1589 N N . ILE A 1 205 ? 5.908 -4.282 -8.166 1.00 93.81 205 ILE A N 1
ATOM 1590 C CA . ILE A 1 205 ? 6.591 -5.575 -8.174 1.00 93.81 205 ILE A CA 1
ATOM 1591 C C . ILE A 1 205 ? 7.424 -5.668 -9.455 1.00 93.81 205 ILE A C 1
ATOM 1593 O O . ILE A 1 205 ? 7.020 -5.125 -10.486 1.00 93.81 205 ILE A O 1
ATOM 1597 N N . THR A 1 206 ? 8.587 -6.306 -9.365 1.00 83.62 206 THR A N 1
ATOM 1598 C CA . THR A 1 206 ? 9.542 -6.505 -10.467 1.00 83.62 206 THR A CA 1
ATOM 1599 C C . THR A 1 206 ? 9.776 -7.980 -10.699 1.00 83.62 206 THR A C 1
ATOM 1601 O O . THR A 1 206 ? 9.893 -8.685 -9.669 1.00 83.62 206 THR A O 1
#

Sequence (206 aa):
MPQLYNRVKPHYSSYFIWYNHNVRKIKLAIGVLALCTASAVLWFTVNVSSDKNTTLSPSVLGDPLPFPVPVQVVINKQTYTVDTVAANASLVSLYANFTKQARASDLFKEYSCKTLVNGGFYTEDLNPTGLFVSEGNTLFAFQKNSLLNGVLSINYVDTPRITRETPEDSLRLALQTGPVLVENGSAVELSLARDKQARRIVAAIT